Protein AF-A0A0G1G4R8-F1 (afdb_monomer_lite)

Secondary structure (DSSP, 8-state):
-----TTGGGHHHHHHHHHHHHH--HHHHHHHHHHHHHHHHTTT-HHHHHHHHHHHHHHHHH-HHHHHHHHHHHHHHHHHHHHHHTTHHHHHHHHHTTT--SHHHHHHHHHHHHHHTTT-HHHHHHHHHHHHHHHHHHTT--HHHHHHHHHHHHHHHHHH-SSSHHHHHHHHHHHHTTEESS--TT--EES-HHHHHHHHGGG-HHHHHHHHHHHHHHHHT---THHHHHHHHHHTSPPPPTHHHHTT-SS--THHHHHHHHHHHHHHHHHHHHHTTBGGGT-SB-HHHHHHHS-HHHHHHHHHHHHHHHHHHHHHHTTSS-HHHHHHHHHHHHHT---

Sequence (339 aa):
MEVMPSWITLLPPVITLIIAGLSKNVSLSLLVGIFTGGFIATNFEISSGIVFGIKKIGATFIEPTTLTLFAFLALLSLVIELMGKSGGVAAYVSLLQKKIKNARNAEIAVILFSFLFCIDDYINNMLTGAIIRPFSERFLIAREKIAFLLNSLSSPLVAIIPASTWAAMIITRIEDAGVSDIPSNNQIIDADPFFTYVKSIPFSFYSICIIASVFFIVYRRISYGAMAHLEEQAKRQTPPIEETITRKTSEESIASFLIPLTCFLLFLPIFLLYLGNSQLFGGQNGLLEALQHTNVMASLCFTSIISSVILGVFLLYKKKTTIKGLFQVSFASIWGMRN

Structure (mmCIF, N/CA/C/O backbone):
data_AF-A0A0G1G4R8-F1
#
_entry.id   AF-A0A0G1G4R8-F1
#
loop_
_atom_site.group_PDB
_atom_site.id
_atom_site.type_symbol
_atom_site.label_atom_id
_atom_site.label_alt_id
_atom_site.label_comp_id
_atom_site.label_asym_id
_atom_site.label_entity_id
_atom_site.label_seq_id
_atom_site.pdbx_PDB_ins_code
_atom_site.Cartn_x
_atom_site.Cartn_y
_atom_site.Cartn_z
_atom_site.occupancy
_atom_site.B_iso_or_equiv
_atom_site.auth_seq_id
_atom_site.auth_comp_id
_atom_site.auth_asym_id
_atom_site.auth_atom_id
_atom_site.pdbx_PDB_model_num
ATOM 1 N N . MET A 1 1 ? 20.821 -5.841 -33.044 1.00 39.56 1 MET A N 1
ATOM 2 C CA . MET A 1 1 ? 20.253 -6.689 -31.978 1.00 39.56 1 MET A CA 1
ATOM 3 C C . MET A 1 1 ? 19.098 -7.434 -32.606 1.00 39.56 1 MET A C 1
ATOM 5 O O . MET A 1 1 ? 18.160 -6.776 -33.037 1.00 39.56 1 MET A O 1
ATOM 9 N N . GLU A 1 2 ? 19.211 -8.749 -32.781 1.00 38.84 2 GLU A N 1
ATOM 10 C CA . GLU A 1 2 ? 18.073 -9.550 -33.237 1.00 38.84 2 GLU A CA 1
ATOM 11 C C . GLU A 1 2 ? 16.943 -9.383 -32.222 1.00 38.84 2 GLU A C 1
ATOM 13 O O . GLU A 1 2 ? 17.132 -9.588 -31.022 1.00 38.84 2 GLU A O 1
ATOM 18 N N . VAL A 1 3 ? 15.794 -8.911 -32.697 1.00 49.31 3 VAL A N 1
ATOM 19 C CA . VAL A 1 3 ? 14.603 -8.741 -31.872 1.00 49.31 3 VAL A CA 1
ATOM 20 C C . VAL A 1 3 ? 14.146 -10.145 -31.499 1.00 49.31 3 VAL A C 1
ATOM 22 O O . VAL A 1 3 ? 13.601 -10.865 -32.335 1.00 49.31 3 VAL A O 1
ATOM 25 N N . MET A 1 4 ? 14.427 -10.570 -30.265 1.00 53.19 4 MET A N 1
ATOM 26 C CA . MET A 1 4 ? 13.906 -11.837 -29.764 1.00 53.19 4 MET A CA 1
ATOM 27 C C . MET A 1 4 ? 12.379 -11.863 -29.918 1.00 53.19 4 MET A C 1
ATOM 29 O O . MET A 1 4 ? 11.736 -10.823 -29.746 1.00 53.19 4 MET A O 1
ATOM 33 N N . PRO A 1 5 ? 11.777 -13.030 -30.213 1.00 58.97 5 PRO A N 1
ATOM 34 C CA . PRO A 1 5 ? 10.334 -13.159 -30.335 1.00 58.97 5 PRO A CA 1
ATOM 35 C C . PRO A 1 5 ? 9.608 -12.514 -29.150 1.00 58.97 5 PRO A C 1
ATOM 37 O O . PRO A 1 5 ? 9.855 -12.864 -27.995 1.00 58.97 5 PRO A O 1
ATOM 40 N N . SER A 1 6 ? 8.681 -11.597 -29.444 1.00 71.06 6 SER A N 1
ATOM 41 C CA . SER A 1 6 ? 7.964 -10.775 -28.456 1.00 71.06 6 SER A CA 1
ATOM 42 C C . SER A 1 6 ? 7.253 -11.577 -27.356 1.00 71.06 6 SER A C 1
ATOM 44 O O . SER A 1 6 ? 6.965 -11.018 -26.305 1.00 71.06 6 SER A O 1
ATOM 46 N N . TRP A 1 7 ? 6.978 -12.868 -27.559 1.00 85.50 7 TRP A N 1
ATOM 47 C CA . TRP A 1 7 ? 6.335 -13.724 -26.560 1.00 85.50 7 TRP A CA 1
ATOM 48 C C . TRP A 1 7 ? 7.300 -14.250 -25.485 1.00 85.50 7 TRP A C 1
ATOM 50 O O . TRP A 1 7 ? 6.862 -14.559 -24.379 1.00 85.50 7 TRP A O 1
ATOM 60 N N . ILE A 1 8 ? 8.608 -14.325 -25.765 1.00 85.94 8 ILE A N 1
ATOM 61 C CA . ILE A 1 8 ? 9.615 -14.823 -24.809 1.00 85.94 8 ILE A CA 1
ATOM 62 C C . ILE A 1 8 ? 9.713 -13.891 -23.594 1.00 85.94 8 ILE A C 1
ATOM 64 O O . ILE A 1 8 ? 9.939 -14.353 -22.479 1.00 85.94 8 ILE A O 1
ATOM 68 N N . THR A 1 9 ? 9.457 -12.592 -23.765 1.00 85.06 9 THR A N 1
ATOM 69 C CA . THR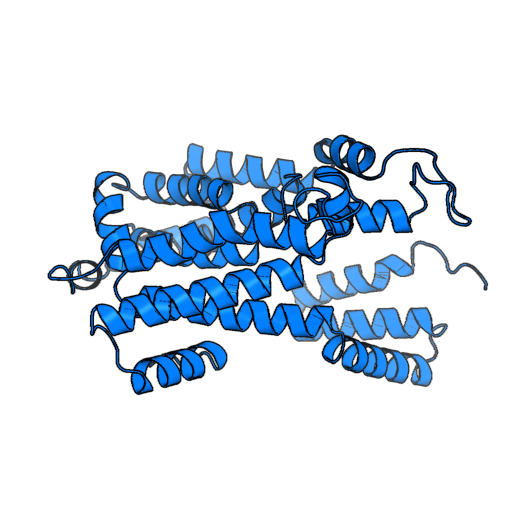 A 1 9 ? 9.464 -11.607 -22.668 1.00 85.06 9 THR A CA 1
ATOM 70 C C . THR A 1 9 ? 8.327 -11.813 -21.660 1.00 85.06 9 THR A C 1
ATOM 72 O O . THR A 1 9 ? 8.411 -11.308 -20.542 1.00 85.06 9 THR A O 1
ATOM 75 N N . LEU A 1 10 ? 7.299 -12.600 -22.005 1.00 88.81 10 LEU A N 1
ATOM 76 C CA . LEU A 1 10 ? 6.221 -12.995 -21.092 1.00 88.81 10 LEU A CA 1
ATOM 77 C C . LEU A 1 10 ? 6.592 -14.200 -20.216 1.00 88.81 10 LEU A C 1
ATOM 79 O O . LEU A 1 10 ? 5.903 -14.471 -19.233 1.00 88.81 10 LEU A O 1
ATOM 83 N N . LEU A 1 11 ? 7.674 -14.925 -20.524 1.00 91.94 11 LEU A N 1
ATOM 84 C CA . LEU A 1 11 ? 8.074 -16.096 -19.739 1.00 91.94 11 LEU A CA 1
ATOM 85 C C . LEU A 1 11 ? 8.400 -15.761 -18.276 1.00 91.94 11 LEU A C 1
ATOM 87 O O . LEU A 1 11 ? 7.871 -16.462 -17.412 1.00 91.94 11 LEU A O 1
ATOM 91 N N . PRO A 1 12 ? 9.191 -14.717 -17.943 1.00 93.00 12 PRO A N 1
ATOM 92 C CA . PRO A 1 12 ? 9.489 -14.388 -16.550 1.00 93.00 12 PRO A CA 1
ATOM 93 C C . PRO A 1 12 ? 8.242 -14.188 -15.672 1.00 93.00 12 PRO A C 1
ATOM 95 O O . PRO A 1 12 ? 8.154 -14.866 -14.643 1.00 93.00 12 PRO A O 1
ATOM 98 N N . PRO A 1 13 ? 7.248 -13.343 -16.033 1.00 93.19 13 PRO A N 1
ATOM 99 C CA . PRO A 1 13 ? 6.051 -13.190 -15.209 1.00 93.19 13 PRO A CA 1
ATOM 100 C C . PRO A 1 13 ? 5.193 -14.462 -15.169 1.00 93.19 13 PRO A C 1
ATOM 102 O O . PRO A 1 13 ? 4.702 -14.814 -14.100 1.00 93.19 13 PRO A O 1
ATOM 105 N N . VAL A 1 14 ? 5.053 -15.202 -16.275 1.00 94.50 14 VAL A N 1
ATOM 106 C CA . VAL A 1 14 ? 4.259 -16.447 -16.300 1.00 94.50 14 VAL A CA 1
ATOM 107 C C . VAL A 1 14 ? 4.872 -17.521 -15.400 1.00 94.50 14 VAL A C 1
ATOM 109 O O . VAL A 1 14 ? 4.171 -18.109 -14.577 1.00 94.50 14 VAL A O 1
ATOM 112 N N . ILE A 1 15 ? 6.183 -17.747 -15.503 1.00 94.69 15 ILE A N 1
ATOM 113 C CA . ILE A 1 15 ? 6.909 -18.701 -14.655 1.00 94.69 15 ILE A CA 1
ATOM 114 C C . ILE A 1 15 ? 6.807 -18.285 -13.188 1.00 94.69 15 ILE A C 1
ATOM 116 O O . ILE A 1 15 ? 6.531 -19.125 -12.332 1.00 94.69 15 ILE A O 1
ATOM 120 N N . THR A 1 16 ? 6.950 -16.989 -12.902 1.00 95.19 16 THR A N 1
ATOM 121 C CA . THR A 1 16 ? 6.776 -16.448 -11.547 1.00 95.19 16 THR A CA 1
ATOM 122 C C . THR A 1 16 ? 5.389 -16.784 -10.999 1.00 95.19 16 THR A C 1
ATOM 124 O O . THR A 1 16 ? 5.286 -17.331 -9.905 1.00 95.19 16 THR A O 1
ATOM 127 N N . LEU A 1 17 ? 4.319 -16.535 -11.759 1.00 94.00 17 LEU A N 1
ATOM 128 C CA . LEU A 1 17 ? 2.946 -16.812 -11.322 1.00 94.00 17 LEU A CA 1
ATOM 129 C C . LEU A 1 17 ? 2.688 -18.308 -11.092 1.00 94.00 17 LEU A C 1
ATOM 131 O O . LEU A 1 17 ? 2.096 -18.680 -10.077 1.00 94.00 17 LEU A O 1
ATOM 135 N N . ILE A 1 18 ? 3.162 -19.172 -11.995 1.00 95.44 18 ILE A N 1
ATOM 136 C CA . ILE A 1 18 ? 3.011 -20.629 -11.866 1.00 95.44 18 ILE A CA 1
ATOM 137 C C . ILE A 1 18 ? 3.741 -21.129 -10.616 1.00 95.44 18 ILE A C 1
ATOM 139 O O . ILE A 1 18 ? 3.164 -21.852 -9.801 1.00 95.44 18 ILE A O 1
ATOM 143 N N . ILE A 1 19 ? 4.996 -20.715 -10.427 1.00 94.44 19 ILE A N 1
ATOM 144 C CA . ILE A 1 19 ? 5.794 -21.128 -9.270 1.00 94.44 19 ILE A CA 1
ATOM 145 C C . ILE A 1 19 ? 5.200 -20.568 -7.983 1.00 94.44 19 ILE A C 1
ATOM 147 O O . ILE A 1 19 ? 5.154 -21.293 -6.992 1.00 94.44 19 ILE A O 1
ATOM 151 N N . ALA A 1 20 ? 4.703 -19.330 -7.972 1.00 94.31 20 ALA A N 1
ATOM 152 C CA . ALA A 1 20 ? 4.035 -18.758 -6.807 1.00 94.31 20 ALA A CA 1
ATOM 153 C C . ALA A 1 20 ? 2.817 -19.599 -6.391 1.00 94.31 20 ALA A C 1
ATOM 155 O O . ALA A 1 20 ? 2.664 -19.913 -5.210 1.00 94.31 20 ALA A O 1
ATOM 156 N N . GLY A 1 21 ? 1.996 -20.029 -7.358 1.00 92.38 21 GLY A N 1
ATOM 157 C CA . GLY A 1 21 ? 0.830 -20.880 -7.110 1.00 92.38 21 GLY A CA 1
ATOM 158 C C . GLY A 1 21 ? 1.186 -22.279 -6.595 1.00 92.38 21 GLY A C 1
ATOM 159 O O . GLY A 1 21 ? 0.556 -22.765 -5.655 1.00 92.38 21 GLY A O 1
ATOM 160 N N . LEU A 1 22 ? 2.214 -22.915 -7.171 1.00 94.94 22 LEU A N 1
ATOM 161 C CA . LEU A 1 22 ? 2.635 -24.273 -6.801 1.00 94.94 22 LEU A CA 1
ATOM 162 C C . LEU A 1 22 ? 3.426 -24.315 -5.488 1.00 94.94 22 LEU A C 1
ATOM 164 O O . LEU A 1 22 ? 3.138 -25.125 -4.611 1.00 94.94 22 LEU A O 1
ATOM 168 N N . SER A 1 23 ? 4.425 -23.442 -5.347 1.00 93.00 23 SER A N 1
ATOM 169 C CA . SER A 1 23 ? 5.319 -23.418 -4.182 1.00 93.00 23 SER A CA 1
ATOM 170 C C . SER A 1 23 ? 4.690 -22.757 -2.960 1.00 93.00 23 SER A C 1
ATOM 172 O O . SER A 1 23 ? 5.178 -22.952 -1.848 1.00 93.00 23 SER A O 1
ATOM 174 N N . LYS A 1 24 ? 3.644 -21.939 -3.160 1.00 90.00 24 LYS A N 1
ATOM 175 C CA . LYS A 1 24 ? 3.084 -21.036 -2.143 1.00 90.00 24 LYS A CA 1
ATOM 176 C C . LYS A 1 24 ? 4.158 -20.150 -1.485 1.00 90.00 24 LYS A C 1
ATOM 178 O O . LYS A 1 24 ? 3.979 -19.696 -0.358 1.00 90.00 24 LYS A O 1
ATOM 183 N N . ASN A 1 25 ? 5.276 -19.909 -2.178 1.00 90.00 25 ASN A N 1
ATOM 184 C CA . ASN A 1 25 ? 6.412 -19.131 -1.699 1.00 90.00 25 ASN A CA 1
ATOM 185 C C . ASN A 1 25 ? 6.747 -18.019 -2.701 1.00 90.00 25 ASN A C 1
ATOM 187 O O . ASN A 1 25 ? 7.382 -18.240 -3.736 1.00 90.00 25 ASN A O 1
ATOM 191 N N . VAL A 1 26 ? 6.323 -16.802 -2.359 1.00 90.38 26 VAL A N 1
ATOM 192 C CA . VAL A 1 26 ? 6.488 -15.619 -3.211 1.00 90.38 26 VAL A CA 1
ATOM 193 C C . VAL A 1 26 ? 7.969 -15.309 -3.444 1.00 90.38 26 VAL A C 1
ATOM 195 O O . VAL A 1 26 ? 8.370 -15.079 -4.583 1.00 90.38 26 VAL A O 1
ATOM 198 N N . SER A 1 27 ? 8.807 -15.387 -2.408 1.00 91.69 27 SER A N 1
ATOM 199 C CA . SER A 1 27 ? 10.237 -15.065 -2.512 1.00 91.69 27 SER A CA 1
ATOM 200 C C . SER A 1 27 ? 10.962 -15.975 -3.503 1.00 91.69 27 SER A C 1
ATOM 202 O O . SER A 1 27 ? 11.731 -15.497 -4.336 1.00 91.69 27 SER A O 1
ATOM 204 N N . LEU A 1 28 ? 10.678 -17.281 -3.460 1.00 92.94 28 LEU A N 1
ATOM 205 C CA . LEU A 1 28 ? 11.261 -18.238 -4.402 1.00 92.94 28 LEU A CA 1
ATOM 206 C C . LEU A 1 28 ? 10.783 -17.952 -5.828 1.00 92.94 28 LEU A C 1
ATOM 208 O O . LEU A 1 28 ? 11.594 -17.914 -6.751 1.00 92.94 28 LEU A O 1
ATOM 212 N N . SER A 1 29 ? 9.485 -17.697 -6.007 1.00 94.88 29 SER A N 1
ATOM 213 C CA . SER A 1 29 ? 8.922 -17.416 -7.330 1.00 94.88 29 SER A CA 1
ATOM 214 C C . SER A 1 29 ? 9.545 -16.186 -7.998 1.00 94.88 29 SER A C 1
ATOM 216 O O . SER A 1 29 ? 9.893 -16.246 -9.176 1.00 94.88 29 SER A O 1
ATOM 218 N N . LEU A 1 30 ? 9.772 -15.111 -7.235 1.00 93.12 30 LEU A N 1
ATOM 219 C CA . LEU A 1 30 ? 10.404 -13.889 -7.728 1.00 93.12 30 LEU A CA 1
ATOM 220 C C . LEU A 1 30 ? 11.865 -14.124 -8.120 1.00 93.12 30 LEU A C 1
ATOM 222 O O . LEU A 1 30 ? 12.291 -13.644 -9.167 1.00 93.12 30 LEU A O 1
ATOM 226 N N . LEU A 1 31 ? 12.622 -14.896 -7.329 1.00 94.19 31 LEU A N 1
ATOM 227 C CA . LEU A 1 31 ? 14.001 -15.256 -7.677 1.00 94.19 31 LEU A CA 1
ATOM 228 C C . LEU A 1 31 ? 14.055 -16.003 -9.009 1.00 94.19 31 LEU A C 1
ATOM 230 O O . LEU A 1 31 ? 14.842 -15.641 -9.883 1.00 94.19 31 LEU A O 1
ATOM 234 N N . VAL A 1 32 ? 13.193 -17.006 -9.196 1.00 94.56 32 VAL A N 1
ATOM 235 C CA . VAL A 1 32 ? 13.144 -17.748 -10.462 1.00 94.56 32 VAL A CA 1
ATOM 236 C C . VAL A 1 32 ? 12.747 -16.831 -11.620 1.00 94.56 32 VAL A C 1
ATOM 238 O O . VAL A 1 32 ? 13.349 -16.920 -12.689 1.00 94.56 32 VAL A O 1
ATOM 241 N N . GLY A 1 33 ? 11.811 -15.903 -11.412 1.00 94.44 33 GLY A N 1
ATOM 242 C CA . GLY A 1 33 ? 11.466 -14.869 -12.389 1.00 94.44 33 GLY A CA 1
ATOM 243 C C . GLY A 1 33 ? 12.659 -14.005 -12.802 1.00 94.44 33 GLY A C 1
ATOM 244 O O . GLY A 1 33 ? 12.914 -13.841 -13.996 1.00 94.44 33 GLY A O 1
ATOM 245 N N . ILE A 1 34 ? 13.436 -13.509 -11.833 1.00 94.12 34 ILE A N 1
ATOM 246 C CA . ILE A 1 34 ? 14.635 -12.691 -12.079 1.00 94.12 34 ILE A CA 1
ATOM 247 C C . ILE A 1 34 ? 15.670 -13.470 -12.893 1.00 94.12 34 ILE A C 1
ATOM 249 O O . ILE A 1 34 ? 16.185 -12.945 -13.880 1.00 94.12 34 ILE A O 1
ATOM 253 N N . PHE A 1 35 ? 15.959 -14.721 -12.525 1.00 94.94 35 PHE A N 1
ATOM 254 C CA . PHE A 1 35 ? 16.916 -15.541 -13.273 1.00 94.94 35 PHE A CA 1
ATOM 255 C C . PHE A 1 35 ? 16.403 -15.902 -14.665 1.00 94.94 35 PHE A C 1
ATOM 257 O O . PHE A 1 35 ? 17.170 -15.846 -15.618 1.00 94.94 35 PHE A O 1
ATOM 264 N N . THR A 1 36 ? 15.106 -16.177 -14.814 1.00 93.56 36 THR A N 1
ATOM 265 C CA . THR A 1 36 ? 14.479 -16.390 -16.128 1.00 93.56 36 THR A CA 1
ATOM 266 C C . THR A 1 36 ? 14.666 -15.163 -17.023 1.00 93.56 36 THR A C 1
ATOM 268 O O . THR A 1 36 ? 15.112 -15.293 -18.161 1.00 93.56 36 THR A O 1
ATOM 271 N N . GLY A 1 37 ? 14.389 -13.962 -16.505 1.00 91.88 37 GLY A N 1
ATOM 272 C CA . GLY A 1 37 ? 14.632 -12.710 -17.225 1.00 91.88 37 GLY A CA 1
ATOM 273 C C . GLY A 1 37 ? 16.114 -12.483 -17.531 1.00 91.88 37 GLY A C 1
ATOM 274 O O . GLY A 1 37 ? 16.452 -12.036 -18.623 1.00 91.88 37 GLY A O 1
ATOM 275 N N . GLY A 1 38 ? 16.998 -12.852 -16.601 1.00 92.06 38 GLY A N 1
ATOM 276 C CA . GLY A 1 38 ? 18.446 -12.803 -16.789 1.00 92.06 38 GLY A CA 1
ATOM 277 C C . GLY A 1 38 ? 18.930 -13.711 -17.915 1.00 92.06 38 GLY A C 1
ATOM 278 O O . GLY A 1 38 ? 19.673 -13.247 -18.771 1.00 92.06 38 GLY A O 1
ATOM 279 N N . PHE A 1 39 ? 18.459 -14.960 -17.973 1.00 93.19 39 PHE A N 1
ATOM 280 C CA . PHE A 1 39 ? 18.788 -15.882 -19.061 1.00 93.19 39 PHE A CA 1
ATOM 281 C C . PHE A 1 39 ? 18.307 -15.354 -20.408 1.00 93.19 39 PHE A C 1
ATOM 283 O O . PHE A 1 39 ? 19.063 -15.390 -21.371 1.00 93.19 39 PHE A O 1
ATOM 290 N N . ILE A 1 40 ? 17.095 -14.802 -20.483 1.00 91.56 40 ILE A N 1
ATOM 291 C CA . ILE A 1 40 ? 16.592 -14.192 -21.722 1.00 91.56 40 ILE A CA 1
ATOM 292 C C . ILE A 1 40 ? 17.480 -13.011 -22.137 1.00 91.56 40 ILE A C 1
ATOM 294 O O . ILE A 1 40 ? 17.886 -12.923 -23.293 1.00 91.56 40 ILE A O 1
ATOM 298 N N . ALA A 1 41 ? 17.846 -12.139 -21.194 1.00 90.12 41 ALA A N 1
ATOM 299 C CA . ALA A 1 41 ? 18.693 -10.977 -21.462 1.00 90.12 41 ALA A CA 1
ATOM 300 C C . ALA A 1 41 ? 20.111 -11.344 -21.939 1.00 90.12 41 ALA A C 1
ATOM 302 O O . ALA A 1 41 ? 20.767 -10.528 -22.586 1.00 90.12 41 ALA A O 1
ATOM 303 N N . THR A 1 42 ? 20.588 -12.556 -21.641 1.00 90.94 42 THR A N 1
ATOM 304 C CA . THR A 1 42 ? 21.923 -13.045 -22.014 1.00 90.94 42 THR A CA 1
ATOM 305 C C . THR A 1 42 ? 21.886 -14.157 -23.063 1.00 90.94 42 THR A C 1
ATOM 307 O O . THR A 1 42 ? 22.774 -15.006 -23.079 1.00 90.94 42 THR A O 1
ATOM 310 N N . ASN A 1 43 ? 20.870 -14.187 -23.937 1.00 89.56 43 ASN A N 1
ATOM 311 C CA . ASN A 1 43 ? 20.735 -15.194 -25.005 1.00 89.56 43 ASN A CA 1
ATOM 312 C C . ASN A 1 43 ? 20.785 -16.651 -24.500 1.00 89.56 43 ASN A C 1
ATOM 314 O O . ASN A 1 43 ? 21.366 -17.523 -25.138 1.00 89.56 43 ASN A O 1
ATOM 318 N N . PHE A 1 44 ? 20.180 -16.910 -23.341 1.00 89.06 44 PHE A N 1
ATOM 319 C CA . PHE A 1 44 ? 20.132 -18.201 -22.645 1.00 89.06 44 PHE A CA 1
ATOM 320 C C . PHE A 1 44 ? 21.495 -18.768 -22.215 1.00 89.06 44 PHE A C 1
ATOM 322 O O . PHE A 1 44 ? 21.595 -19.937 -21.840 1.00 89.06 44 PHE A O 1
ATOM 329 N N . GLU A 1 45 ? 22.543 -17.944 -22.186 1.00 92.62 45 GLU A N 1
ATOM 330 C CA . GLU A 1 45 ? 23.828 -18.339 -21.617 1.00 92.62 45 GLU A CA 1
ATOM 331 C C . GLU A 1 45 ? 23.731 -18.433 -20.081 1.00 92.62 45 GLU A C 1
ATOM 333 O O . GLU A 1 45 ? 23.451 -17.445 -19.397 1.00 92.62 45 GLU A O 1
ATOM 338 N N . ILE A 1 46 ? 23.969 -19.629 -19.530 1.00 90.69 46 ILE A N 1
ATOM 339 C CA . ILE A 1 46 ? 23.739 -19.941 -18.107 1.00 90.69 46 ILE A CA 1
ATOM 340 C C . ILE A 1 46 ? 24.649 -19.112 -17.186 1.00 90.69 46 ILE A C 1
ATOM 342 O O . ILE A 1 46 ? 24.175 -18.504 -16.225 1.00 90.69 46 ILE A O 1
ATOM 346 N N . SER A 1 47 ? 25.951 -19.066 -17.475 1.00 94.00 47 SER A N 1
ATOM 347 C CA . SER A 1 47 ? 26.954 -18.299 -16.717 1.00 94.00 47 SER A CA 1
ATOM 348 C C . SER A 1 47 ? 26.590 -16.817 -16.659 1.00 94.00 47 SER A C 1
ATOM 350 O O . SER A 1 47 ? 26.443 -16.242 -15.577 1.00 94.00 47 SER A O 1
ATOM 352 N N . SER A 1 48 ? 26.400 -16.212 -17.829 1.00 91.81 48 SER A N 1
ATOM 353 C CA . SER A 1 48 ? 26.082 -14.794 -17.969 1.00 91.81 48 SER A CA 1
ATOM 354 C C . SER A 1 48 ? 24.731 -14.450 -17.345 1.00 91.81 48 SER A C 1
ATOM 356 O O . SER A 1 48 ? 24.630 -13.432 -16.662 1.00 91.81 48 SER A O 1
ATOM 358 N N . GLY A 1 49 ? 23.716 -15.304 -17.497 1.00 91.56 49 GLY A N 1
ATOM 359 C CA . GLY A 1 49 ? 22.379 -15.061 -16.955 1.00 91.56 49 GLY A CA 1
ATOM 360 C C . GLY A 1 49 ? 22.326 -15.100 -15.427 1.00 91.56 49 GLY A C 1
ATOM 361 O O . GLY A 1 49 ? 21.682 -14.243 -14.818 1.00 91.56 49 GLY A O 1
ATOM 362 N N . ILE A 1 50 ? 23.067 -16.015 -14.784 1.00 93.88 50 ILE A N 1
ATOM 363 C CA . ILE A 1 50 ? 23.203 -16.037 -13.316 1.00 93.88 50 ILE A CA 1
ATOM 364 C C . ILE A 1 50 ? 23.890 -14.759 -12.831 1.00 93.88 50 ILE A C 1
ATOM 366 O O . ILE A 1 50 ? 23.386 -14.085 -11.928 1.00 93.88 50 ILE A O 1
ATOM 370 N N . VAL A 1 51 ? 25.020 -14.394 -13.446 1.00 94.81 51 VAL A N 1
ATOM 371 C CA . VAL A 1 51 ? 25.760 -13.174 -13.089 1.00 94.81 51 VAL A CA 1
ATOM 372 C C . VAL A 1 51 ? 24.890 -11.934 -13.292 1.00 94.81 51 VAL A C 1
ATOM 374 O O . VAL A 1 51 ? 24.892 -11.038 -12.448 1.00 94.81 51 VAL A O 1
ATOM 377 N N . PHE A 1 52 ? 24.116 -11.882 -14.376 1.00 93.25 52 PHE A N 1
ATOM 378 C CA . PHE A 1 52 ? 23.187 -10.794 -14.655 1.00 93.25 52 PHE A CA 1
ATOM 379 C C . PHE A 1 52 ? 22.087 -10.699 -13.595 1.00 93.25 52 PHE A C 1
ATOM 381 O O . PHE A 1 52 ? 21.860 -9.615 -13.060 1.00 93.25 52 PHE A O 1
ATOM 388 N N . GLY A 1 53 ? 21.453 -11.821 -13.241 1.00 92.62 53 GLY A N 1
ATOM 389 C CA . GLY A 1 53 ? 20.425 -11.875 -12.200 1.00 92.62 53 GLY A CA 1
ATOM 390 C C . GLY A 1 53 ? 20.940 -11.367 -10.851 1.00 92.62 53 GLY A C 1
ATOM 391 O O . GLY A 1 53 ? 20.333 -10.478 -10.256 1.00 92.62 53 GLY A O 1
ATOM 392 N N . ILE A 1 54 ? 22.110 -11.845 -10.411 1.00 94.38 54 ILE A N 1
ATOM 393 C CA . ILE A 1 54 ? 22.744 -11.402 -9.156 1.00 94.38 54 ILE A CA 1
ATOM 394 C C . ILE A 1 54 ? 23.073 -9.905 -9.204 1.00 94.38 54 ILE A C 1
ATOM 396 O O . ILE A 1 54 ? 22.765 -9.174 -8.261 1.00 94.38 54 ILE A O 1
ATOM 400 N N . LYS A 1 55 ? 23.660 -9.424 -10.309 1.00 93.25 55 LYS A N 1
ATOM 401 C CA . LYS A 1 55 ? 23.960 -7.996 -10.490 1.00 93.25 55 LYS A CA 1
ATOM 402 C C . LYS A 1 55 ? 22.698 -7.143 -10.437 1.00 93.25 55 LYS A C 1
ATOM 404 O O . LYS A 1 55 ? 22.729 -6.081 -9.825 1.00 93.25 55 LYS A O 1
ATOM 409 N N . LYS A 1 56 ? 21.598 -7.589 -11.051 1.00 92.38 56 LYS A N 1
ATOM 410 C CA . LYS A 1 56 ? 20.322 -6.864 -11.031 1.00 92.38 56 LYS A CA 1
ATOM 411 C C . LYS A 1 56 ? 19.712 -6.812 -9.639 1.00 92.38 56 LYS A C 1
ATOM 413 O O . LYS A 1 56 ? 19.316 -5.730 -9.230 1.00 92.38 56 LYS A O 1
ATOM 418 N N . ILE A 1 57 ? 19.736 -7.916 -8.888 1.00 92.31 57 ILE A N 1
ATOM 419 C CA . ILE A 1 57 ? 19.320 -7.918 -7.478 1.00 92.31 57 ILE A CA 1
ATOM 420 C C . ILE A 1 57 ? 20.128 -6.873 -6.698 1.00 92.31 57 ILE A C 1
ATOM 422 O O . ILE A 1 57 ? 19.545 -5.985 -6.081 1.00 92.31 57 ILE A O 1
ATOM 426 N N . GLY A 1 58 ? 21.462 -6.930 -6.774 1.00 91.25 58 GLY A N 1
ATOM 427 C CA . GLY A 1 58 ? 22.335 -5.986 -6.071 1.00 91.25 58 GLY A CA 1
ATOM 428 C C . GLY A 1 58 ? 22.103 -4.528 -6.477 1.00 91.25 58 GLY A C 1
ATOM 429 O O . GLY A 1 58 ? 22.026 -3.660 -5.612 1.00 91.25 58 GLY A O 1
ATOM 430 N N . ALA A 1 59 ? 21.933 -4.263 -7.775 1.00 91.75 59 ALA A N 1
ATOM 431 C CA . ALA A 1 59 ? 21.667 -2.926 -8.299 1.00 91.75 59 ALA A CA 1
ATOM 432 C C . ALA A 1 59 ? 20.337 -2.352 -7.789 1.00 91.75 59 ALA A C 1
ATOM 434 O O . ALA A 1 59 ? 20.292 -1.190 -7.399 1.00 91.75 59 ALA A O 1
ATOM 435 N N . THR A 1 60 ? 19.276 -3.163 -7.728 1.00 89.50 60 THR A N 1
ATOM 436 C CA . THR A 1 60 ? 17.971 -2.724 -7.212 1.00 89.50 60 THR A CA 1
ATOM 437 C C . THR A 1 60 ? 18.033 -2.363 -5.726 1.00 89.50 60 THR A C 1
ATOM 439 O O . THR A 1 60 ? 17.383 -1.408 -5.313 1.00 89.50 60 THR A O 1
ATOM 442 N N . PHE A 1 61 ? 18.841 -3.062 -4.919 1.00 87.38 61 PHE A N 1
ATOM 443 C CA . PHE A 1 61 ? 18.993 -2.755 -3.488 1.00 87.38 61 PHE A CA 1
ATOM 444 C C . PHE A 1 61 ? 19.654 -1.400 -3.208 1.00 87.38 61 PHE A C 1
ATOM 446 O O . PHE A 1 61 ? 19.371 -0.796 -2.176 1.00 87.38 61 PHE A O 1
ATOM 453 N N . ILE A 1 62 ? 20.528 -0.931 -4.100 1.00 91.25 62 ILE A N 1
ATOM 454 C CA . ILE A 1 62 ? 21.228 0.356 -3.957 1.00 91.25 62 ILE A CA 1
ATOM 455 C C . ILE A 1 62 ? 20.561 1.486 -4.747 1.00 91.25 62 ILE A C 1
ATOM 457 O O . ILE A 1 62 ? 21.029 2.623 -4.713 1.00 91.25 62 ILE A O 1
ATOM 461 N N . GLU A 1 63 ? 19.484 1.187 -5.472 1.00 91.25 63 GLU A N 1
ATOM 462 C CA . GLU A 1 63 ? 18.764 2.170 -6.265 1.00 91.25 63 GLU A CA 1
ATOM 463 C C . GLU A 1 63 ? 18.106 3.215 -5.344 1.00 91.25 63 GLU A C 1
ATOM 465 O O . GLU A 1 63 ? 17.371 2.841 -4.421 1.00 91.25 63 GLU A O 1
ATOM 470 N N . PRO A 1 64 ? 18.318 4.527 -5.577 1.00 89.75 64 PRO A N 1
ATOM 471 C CA . PRO A 1 64 ? 17.791 5.581 -4.710 1.00 89.75 64 PRO A CA 1
ATOM 472 C C . PRO A 1 64 ? 16.276 5.502 -4.491 1.00 89.75 64 PRO A C 1
ATOM 474 O O . PRO A 1 64 ? 15.803 5.721 -3.375 1.00 89.75 64 PRO A O 1
ATOM 477 N N . THR A 1 65 ? 15.512 5.142 -5.525 1.00 86.19 65 THR A N 1
ATOM 478 C CA . THR A 1 65 ? 14.053 4.975 -5.447 1.00 86.19 65 THR A CA 1
ATOM 479 C C . THR A 1 65 ? 13.672 3.836 -4.504 1.00 86.19 65 THR A C 1
ATOM 481 O O . THR A 1 65 ? 12.817 4.019 -3.639 1.00 86.19 65 THR A O 1
ATOM 484 N N . THR A 1 66 ? 14.349 2.689 -4.605 1.00 89.25 66 THR A N 1
ATOM 485 C CA . THR A 1 66 ? 14.134 1.526 -3.731 1.00 89.25 66 THR A CA 1
ATOM 486 C C . THR A 1 66 ? 14.510 1.835 -2.283 1.00 89.25 66 THR A C 1
ATOM 488 O O . THR A 1 66 ? 13.762 1.511 -1.362 1.00 89.25 66 THR A O 1
ATOM 491 N N . LEU A 1 67 ? 15.636 2.519 -2.061 1.00 91.56 67 LEU A N 1
ATOM 492 C CA . LEU A 1 67 ? 16.045 2.961 -0.725 1.00 91.56 67 LEU A CA 1
ATOM 493 C C . LEU A 1 67 ? 15.036 3.943 -0.119 1.00 91.56 67 LEU A C 1
ATOM 495 O O . LEU A 1 67 ? 14.695 3.837 1.060 1.00 91.56 67 LEU A O 1
ATOM 499 N N . THR A 1 68 ? 14.516 4.864 -0.932 1.00 91.12 68 THR A N 1
ATOM 500 C CA . THR A 1 68 ? 13.483 5.819 -0.510 1.00 91.12 68 THR A CA 1
ATOM 501 C C . THR A 1 68 ? 12.175 5.109 -0.173 1.00 91.12 68 THR A C 1
ATOM 503 O O . THR A 1 68 ? 11.551 5.442 0.832 1.00 91.12 68 THR A O 1
ATOM 506 N N . LEU A 1 69 ? 11.792 4.088 -0.947 1.00 89.50 69 LEU A N 1
ATOM 507 C CA . LEU A 1 69 ? 10.640 3.236 -0.658 1.00 89.50 69 LEU A CA 1
ATOM 508 C C . LEU A 1 69 ? 10.809 2.501 0.681 1.00 89.50 69 LEU A C 1
ATOM 510 O O . LEU A 1 69 ? 9.908 2.548 1.515 1.00 89.50 69 LEU A O 1
ATOM 514 N N . PHE A 1 70 ? 11.963 1.875 0.939 1.00 90.12 70 PHE A N 1
ATOM 515 C CA . PHE A 1 70 ? 12.216 1.226 2.232 1.00 90.12 70 PHE A CA 1
ATOM 516 C C . PHE A 1 70 ? 12.168 2.216 3.399 1.00 90.12 70 PHE A C 1
ATOM 518 O O . PHE A 1 70 ? 11.562 1.916 4.430 1.00 90.12 70 PHE A O 1
ATOM 525 N N . ALA A 1 71 ? 12.753 3.405 3.235 1.00 91.62 71 ALA A N 1
ATOM 526 C CA . ALA A 1 71 ? 12.682 4.465 4.235 1.00 91.62 71 ALA A CA 1
ATOM 527 C C . ALA A 1 71 ? 11.231 4.906 4.490 1.00 91.62 71 ALA A C 1
ATOM 529 O O . ALA A 1 71 ? 10.812 5.007 5.643 1.00 91.62 71 ALA A O 1
ATOM 530 N N . PHE A 1 72 ? 10.441 5.098 3.431 1.00 90.25 72 PHE A N 1
ATOM 531 C CA . PHE A 1 72 ? 9.019 5.417 3.523 1.00 90.25 72 PHE A CA 1
ATOM 532 C C . PHE A 1 72 ? 8.235 4.336 4.282 1.00 90.25 72 PHE A C 1
ATOM 534 O O . PHE A 1 72 ? 7.533 4.664 5.235 1.00 90.25 72 PHE A O 1
ATOM 541 N N . LEU A 1 73 ? 8.395 3.055 3.936 1.00 89.50 73 LEU A N 1
ATOM 542 C CA . LEU A 1 73 ? 7.691 1.950 4.601 1.00 89.50 73 LEU A CA 1
ATOM 543 C C . LEU A 1 73 ? 8.066 1.824 6.085 1.00 89.50 73 LEU A C 1
ATOM 545 O O . LEU A 1 73 ? 7.199 1.583 6.933 1.00 89.50 73 LEU A O 1
ATOM 549 N N . ALA A 1 74 ? 9.343 2.029 6.417 1.00 89.44 74 ALA A N 1
ATOM 550 C CA . ALA A 1 74 ? 9.819 2.049 7.797 1.00 89.44 74 ALA A CA 1
ATOM 551 C C . ALA A 1 74 ? 9.194 3.206 8.599 1.00 89.44 74 ALA A C 1
ATOM 553 O O . ALA A 1 74 ? 8.713 3.003 9.716 1.00 89.44 74 ALA A O 1
ATOM 554 N N . LEU A 1 75 ? 9.147 4.410 8.021 1.00 90.88 75 LEU A N 1
ATOM 555 C CA . LEU A 1 75 ? 8.540 5.586 8.648 1.00 90.88 75 LEU A CA 1
ATOM 556 C C . LEU A 1 75 ? 7.020 5.461 8.780 1.00 90.88 75 LEU A C 1
ATOM 558 O O . LEU A 1 75 ? 6.462 5.834 9.811 1.00 90.88 75 LEU A O 1
ATOM 562 N N . LEU A 1 76 ? 6.345 4.911 7.772 1.00 88.62 76 LEU A N 1
ATOM 563 C CA . LEU A 1 76 ? 4.907 4.662 7.816 1.00 88.62 76 LEU A CA 1
ATOM 564 C C . LEU A 1 76 ? 4.565 3.669 8.935 1.00 88.62 76 LEU A C 1
ATOM 566 O O . LEU A 1 76 ? 3.647 3.911 9.721 1.00 88.62 76 LEU A O 1
ATOM 570 N N . SER A 1 77 ? 5.360 2.603 9.070 1.00 85.81 77 SER A N 1
ATOM 571 C CA . SER A 1 77 ? 5.239 1.643 10.172 1.00 85.81 77 SER A CA 1
ATOM 572 C C . SER A 1 77 ? 5.412 2.323 11.534 1.00 85.81 77 SER A C 1
ATOM 574 O O . SER A 1 77 ? 4.593 2.113 12.430 1.00 85.81 77 SER A O 1
ATOM 576 N N . LEU A 1 78 ? 6.407 3.212 11.665 1.00 88.69 78 LEU A N 1
ATOM 577 C CA . LEU A 1 78 ? 6.625 4.002 12.878 1.00 88.69 78 LEU A CA 1
ATOM 578 C C . LEU A 1 78 ? 5.402 4.865 13.218 1.00 88.69 78 LEU A C 1
ATOM 580 O O . LEU A 1 78 ? 4.955 4.875 14.364 1.00 88.69 78 LEU A O 1
ATOM 584 N N . VAL A 1 79 ? 4.844 5.579 12.239 1.00 88.19 79 VAL A N 1
ATOM 585 C CA . VAL A 1 79 ? 3.650 6.413 12.436 1.00 88.19 79 VAL A CA 1
ATOM 586 C C . VAL A 1 79 ? 2.489 5.574 12.972 1.00 88.19 79 VAL A C 1
ATOM 588 O O . VAL A 1 79 ? 1.860 5.957 13.959 1.00 88.19 79 VAL A O 1
ATOM 591 N N . ILE A 1 80 ? 2.237 4.405 12.384 1.00 84.25 80 ILE A N 1
ATOM 592 C CA . ILE A 1 80 ? 1.140 3.517 12.795 1.00 84.25 80 ILE A CA 1
ATOM 593 C C . ILE A 1 80 ? 1.367 2.958 14.200 1.00 84.25 80 ILE A C 1
ATOM 595 O O . ILE A 1 80 ? 0.442 2.929 15.015 1.00 84.25 80 ILE A O 1
ATOM 599 N N . GLU A 1 81 ? 2.594 2.560 14.520 1.00 83.50 81 GLU A N 1
ATOM 600 C CA . GLU A 1 81 ? 2.945 2.066 15.849 1.00 83.50 81 GLU A CA 1
ATOM 601 C C . GLU A 1 81 ? 2.794 3.173 16.916 1.00 83.50 81 GLU A C 1
ATOM 603 O O . GLU A 1 81 ? 2.257 2.931 18.002 1.00 83.50 81 GLU A O 1
ATOM 608 N N . LEU A 1 82 ? 3.179 4.418 16.607 1.00 85.06 82 LEU A N 1
ATOM 609 C CA . LEU A 1 82 ? 2.943 5.577 17.478 1.00 85.06 82 LEU A CA 1
ATOM 610 C C . LEU A 1 82 ? 1.444 5.857 17.664 1.00 85.06 82 LEU A C 1
ATOM 612 O O . LEU A 1 82 ? 1.001 6.157 18.779 1.00 85.06 82 LEU A O 1
ATOM 616 N N . MET A 1 83 ? 0.640 5.725 16.607 1.00 82.88 83 MET A N 1
ATOM 617 C CA . MET A 1 83 ? -0.822 5.842 16.686 1.00 82.88 83 MET A CA 1
ATOM 618 C C . MET A 1 83 ? -1.430 4.751 17.577 1.00 82.88 83 MET A C 1
ATOM 620 O O . MET A 1 83 ? -2.331 5.041 18.368 1.00 82.88 83 MET A O 1
ATOM 624 N N . GLY A 1 84 ? -0.921 3.520 17.489 1.00 78.19 84 GLY A N 1
ATOM 625 C CA . GLY A 1 84 ? -1.333 2.400 18.335 1.00 78.19 84 GLY A CA 1
ATOM 626 C C . GLY A 1 84 ? -0.989 2.626 19.809 1.00 78.19 84 GLY A C 1
ATOM 627 O O . GLY A 1 84 ? -1.868 2.580 20.670 1.00 78.19 84 GLY A O 1
ATOM 628 N N . LYS A 1 85 ? 0.275 2.947 20.116 1.00 78.00 85 LYS A N 1
ATOM 629 C CA . LYS A 1 85 ? 0.749 3.148 21.500 1.00 78.00 85 LYS A CA 1
ATOM 630 C C . LYS A 1 85 ? 0.142 4.362 22.192 1.00 78.00 85 LYS A C 1
ATOM 632 O O . LYS A 1 85 ? -0.122 4.314 23.392 1.00 78.00 85 LYS A O 1
ATOM 637 N N . SER A 1 86 ? -0.106 5.437 21.448 1.00 79.25 86 SER A N 1
ATOM 638 C CA . SER A 1 86 ? -0.706 6.665 21.983 1.00 79.25 86 SER A CA 1
ATOM 639 C C . SER A 1 86 ? -2.193 6.553 22.336 1.00 79.25 86 SER A C 1
ATOM 641 O O . SER A 1 86 ? -2.752 7.505 22.903 1.00 79.25 86 SER A O 1
ATOM 643 N N . GLY A 1 87 ? -2.828 5.433 21.974 1.00 76.50 87 GLY A N 1
ATOM 644 C CA . GLY A 1 87 ? -4.268 5.248 22.106 1.00 76.50 87 GLY A CA 1
ATOM 645 C C . GLY A 1 87 ? -5.083 5.958 21.025 1.00 76.50 87 GLY A C 1
ATOM 646 O O . GLY A 1 87 ? -6.303 6.008 21.104 1.00 76.50 87 GLY A O 1
ATOM 647 N N . GLY A 1 88 ? -4.439 6.537 20.003 1.00 80.00 88 GLY A N 1
ATOM 648 C CA . GLY A 1 88 ? -5.143 7.270 18.948 1.00 80.00 88 GLY A CA 1
ATOM 649 C C . GLY A 1 88 ? -6.145 6.388 18.203 1.00 80.00 88 GLY A C 1
ATOM 650 O O . GLY A 1 88 ? -7.286 6.795 17.984 1.00 80.00 88 GLY A O 1
ATOM 651 N N . VAL A 1 89 ? -5.736 5.161 17.861 1.00 77.12 89 VAL A N 1
ATOM 652 C CA . VAL A 1 89 ? -6.602 4.189 17.173 1.00 77.12 89 VAL A CA 1
ATOM 653 C C . VAL A 1 89 ? -7.814 3.831 18.037 1.00 77.12 89 VAL A C 1
ATOM 655 O O . VAL A 1 89 ? -8.938 3.868 17.545 1.00 77.12 89 VAL A O 1
ATOM 658 N N . ALA A 1 90 ? -7.618 3.555 19.329 1.00 77.12 90 ALA A N 1
ATOM 659 C CA . ALA A 1 90 ? -8.701 3.213 20.251 1.00 77.12 90 ALA A CA 1
ATOM 660 C C . ALA A 1 90 ? -9.668 4.394 20.484 1.00 77.12 90 ALA A C 1
ATOM 662 O O . ALA A 1 90 ? -10.888 4.223 20.383 1.00 77.12 90 ALA A O 1
ATOM 663 N N . ALA A 1 91 ? -9.151 5.615 20.648 1.00 80.75 91 ALA A N 1
ATOM 664 C CA . ALA A 1 91 ? -9.969 6.826 20.714 1.00 80.75 91 ALA A CA 1
ATOM 665 C C . ALA A 1 91 ? -10.816 7.032 19.448 1.00 80.75 91 ALA A C 1
ATOM 667 O O . ALA A 1 91 ? -12.011 7.321 19.538 1.00 80.75 91 ALA A O 1
ATOM 668 N N . TYR A 1 92 ? -10.234 6.849 18.261 1.00 81.69 92 TYR A N 1
ATOM 669 C CA . TYR A 1 92 ? -10.964 6.989 17.000 1.00 81.69 92 TYR A CA 1
ATOM 670 C C . TYR A 1 92 ? -12.017 5.885 16.809 1.00 81.69 92 TYR A C 1
ATOM 672 O O . TYR A 1 92 ? -13.149 6.159 16.401 1.00 81.69 92 TYR A O 1
ATOM 680 N N . VAL A 1 93 ? -11.692 4.649 17.195 1.00 77.94 93 VAL A N 1
ATOM 681 C CA . VAL A 1 93 ? -12.631 3.519 17.220 1.00 77.94 93 VAL A CA 1
ATOM 682 C C . VAL A 1 93 ? -13.840 3.834 18.101 1.00 77.94 93 VAL A C 1
ATOM 684 O O . VAL A 1 93 ? -14.966 3.591 17.671 1.00 77.94 93 VAL A O 1
ATOM 687 N N . SER A 1 94 ? -13.656 4.446 19.276 1.00 80.88 94 SER A N 1
ATOM 688 C CA . SER A 1 94 ? -14.772 4.813 20.167 1.00 80.88 94 SER A CA 1
ATOM 689 C C . SER A 1 94 ? -15.782 5.779 19.518 1.00 80.88 94 SER A C 1
ATOM 691 O O . SER A 1 94 ? -16.993 5.644 19.710 1.00 80.88 94 SER A O 1
ATOM 693 N N . LEU A 1 95 ? -15.321 6.707 18.668 1.00 83.56 95 LEU A N 1
ATOM 694 C CA . LEU A 1 95 ? -16.205 7.585 17.892 1.00 83.56 95 LEU A CA 1
ATOM 695 C C . LEU A 1 95 ? -16.964 6.808 16.817 1.00 83.56 95 LEU A C 1
ATOM 697 O O . LEU A 1 95 ? -18.169 6.997 16.621 1.00 83.56 95 LEU A O 1
ATOM 701 N N . LEU A 1 96 ? -16.250 5.928 16.118 1.00 85.81 96 LEU A N 1
ATOM 702 C CA . LEU A 1 96 ? -16.803 5.125 15.039 1.00 85.81 96 LEU A CA 1
ATOM 703 C C . LEU A 1 96 ? -17.760 4.042 15.536 1.00 85.81 96 LEU A C 1
ATOM 705 O O . LEU A 1 96 ? -18.666 3.691 14.787 1.00 85.81 96 LEU A O 1
ATOM 709 N N . GLN A 1 97 ? -17.661 3.576 16.784 1.00 83.06 97 GLN A N 1
ATOM 710 C CA . GLN A 1 97 ? -18.618 2.628 17.376 1.00 83.06 97 GLN A CA 1
ATOM 711 C C . GLN A 1 97 ? -20.072 3.112 17.278 1.00 83.06 97 GLN A C 1
ATOM 713 O O . GLN A 1 97 ? -20.982 2.302 17.110 1.00 83.06 97 GLN A O 1
ATOM 718 N N . LYS A 1 98 ? -20.312 4.432 17.310 1.00 83.81 98 LYS A N 1
ATOM 719 C CA . LYS A 1 98 ? -21.660 5.000 17.133 1.00 83.81 98 LYS A CA 1
ATOM 720 C C . LYS A 1 98 ? -22.209 4.793 15.714 1.00 83.81 98 LYS A C 1
ATOM 722 O O . LYS A 1 98 ? -23.425 4.710 15.538 1.00 83.81 98 LYS A O 1
ATOM 727 N N . LYS A 1 99 ? -21.331 4.704 14.707 1.00 88.44 99 LYS A N 1
ATOM 728 C CA . LYS A 1 99 ? -21.674 4.529 13.283 1.00 88.44 99 LYS A CA 1
ATOM 729 C C . LYS A 1 99 ? -21.571 3.067 12.827 1.00 88.44 99 LYS A C 1
ATOM 731 O O . LYS A 1 99 ? -22.427 2.582 12.084 1.00 88.44 99 LYS A O 1
ATOM 736 N N . ILE A 1 100 ? -20.555 2.341 13.285 1.00 91.12 100 ILE A N 1
ATOM 737 C CA . ILE A 1 100 ? -20.273 0.953 12.919 1.00 91.12 100 ILE A CA 1
ATOM 738 C C . ILE A 1 100 ? -20.917 0.024 13.950 1.00 91.12 100 ILE A C 1
ATOM 740 O O . ILE A 1 100 ? -20.318 -0.327 14.963 1.00 91.12 100 ILE A O 1
ATOM 744 N N . LYS A 1 101 ? -22.169 -0.360 13.682 1.00 89.06 101 LYS A N 1
ATOM 745 C CA . LYS A 1 101 ? -23.007 -1.132 14.616 1.00 89.06 101 LYS A CA 1
ATOM 746 C C . LYS A 1 101 ? -23.076 -2.630 14.313 1.00 89.06 101 LYS A C 1
ATOM 748 O O . LYS A 1 101 ? -23.600 -3.385 15.120 1.00 89.06 101 LYS A O 1
ATOM 753 N N . ASN A 1 102 ? -22.627 -3.057 13.137 1.00 91.00 102 ASN A N 1
ATOM 754 C CA . ASN A 1 102 ? -22.709 -4.445 12.690 1.00 91.00 102 ASN A CA 1
ATOM 755 C C . ASN A 1 102 ? -21.621 -4.750 11.648 1.00 91.00 102 ASN A C 1
ATOM 757 O O . ASN A 1 102 ? -20.987 -3.828 11.126 1.00 91.00 102 ASN A O 1
ATOM 761 N N . ALA A 1 103 ? -21.468 -6.032 11.301 1.00 90.62 103 ALA A N 1
ATOM 762 C CA . ALA A 1 103 ? -20.469 -6.506 10.343 1.00 90.62 103 ALA A CA 1
ATOM 763 C C . ALA A 1 103 ? -20.525 -5.790 8.980 1.00 90.62 103 ALA A C 1
ATOM 765 O O . ALA A 1 103 ? -19.496 -5.398 8.443 1.00 90.62 103 ALA A O 1
ATOM 766 N N . ARG A 1 104 ? -21.724 -5.514 8.450 1.00 92.38 104 ARG A N 1
ATOM 767 C CA . ARG A 1 104 ? -21.873 -4.797 7.170 1.00 92.38 104 ARG A CA 1
ATOM 768 C C . ARG A 1 104 ? -21.393 -3.367 7.259 1.00 92.38 104 ARG A C 1
ATOM 770 O O . ARG A 1 104 ? -20.780 -2.890 6.319 1.00 92.38 104 ARG A O 1
ATOM 777 N N . ASN A 1 105 ? -21.665 -2.673 8.360 1.00 93.25 105 ASN A N 1
ATOM 778 C CA . ASN A 1 105 ? -21.157 -1.316 8.523 1.00 93.25 105 ASN A CA 1
ATOM 779 C C . ASN A 1 105 ? -19.622 -1.318 8.578 1.00 93.25 105 ASN A C 1
ATOM 781 O O . ASN A 1 105 ? -19.019 -0.355 8.120 1.00 93.25 105 ASN A O 1
ATOM 785 N N . ALA A 1 106 ? -18.998 -2.377 9.109 1.00 92.88 106 ALA A N 1
ATOM 786 C CA . ALA A 1 106 ? -17.542 -2.514 9.117 1.00 92.88 106 ALA A CA 1
ATOM 787 C C . ALA A 1 106 ? -16.997 -2.771 7.702 1.00 92.88 106 ALA A C 1
ATOM 789 O O . ALA A 1 106 ? -16.056 -2.105 7.288 1.00 92.88 106 ALA A O 1
ATOM 790 N N . GLU A 1 107 ? -17.632 -3.649 6.924 1.00 94.75 107 GLU A N 1
ATOM 791 C CA . GLU A 1 107 ? -17.273 -3.880 5.516 1.00 94.75 107 GLU A CA 1
ATOM 792 C C . GLU A 1 107 ? -17.504 -2.638 4.633 1.00 94.75 107 GLU A C 1
ATOM 794 O O . GLU A 1 107 ? -16.666 -2.298 3.805 1.00 94.75 107 GLU A O 1
ATOM 799 N N . ILE A 1 108 ? -18.601 -1.900 4.837 1.00 95.38 108 ILE A N 1
ATOM 800 C CA . ILE A 1 108 ? -18.842 -0.614 4.160 1.00 95.38 108 ILE A CA 1
ATOM 801 C C . ILE A 1 108 ? -17.780 0.411 4.570 1.00 95.38 108 ILE A C 1
ATOM 803 O O . ILE A 1 108 ? -17.329 1.193 3.738 1.00 95.38 108 ILE A O 1
ATOM 807 N N . ALA A 1 109 ? -17.361 0.412 5.838 1.00 93.62 109 ALA A N 1
ATOM 808 C CA . ALA A 1 109 ? -16.298 1.293 6.293 1.00 93.62 109 ALA A CA 1
ATOM 809 C C . ALA A 1 109 ? -14.966 0.983 5.593 1.00 93.62 109 ALA A C 1
ATOM 811 O O . ALA A 1 109 ? -14.279 1.933 5.237 1.00 93.62 109 ALA A O 1
ATOM 812 N N . VAL A 1 110 ? -14.639 -0.292 5.316 1.00 94.94 110 VAL A N 1
ATOM 813 C CA . VAL A 1 110 ? -13.475 -0.655 4.477 1.00 94.94 110 VAL A CA 1
ATOM 814 C C . VAL A 1 110 ? -13.550 0.071 3.138 1.00 94.94 110 VAL A C 1
ATOM 816 O O . VAL A 1 110 ? -12.610 0.771 2.785 1.00 94.94 110 VAL A O 1
ATOM 819 N N . ILE A 1 111 ? -14.691 -0.015 2.444 1.00 95.81 111 ILE A N 1
ATOM 820 C CA . ILE A 1 111 ? -14.889 0.674 1.163 1.00 95.81 111 ILE A CA 1
ATOM 821 C C . ILE A 1 111 ? -14.641 2.178 1.320 1.00 95.81 111 ILE A C 1
ATOM 823 O O . ILE A 1 111 ? -13.800 2.744 0.629 1.00 95.81 111 ILE A O 1
ATOM 827 N N . LEU A 1 112 ? -15.334 2.829 2.255 1.00 93.94 112 LEU A N 1
ATOM 828 C CA . LEU A 1 112 ? -15.247 4.280 2.441 1.00 93.94 112 LEU A CA 1
ATOM 829 C C . LEU A 1 112 ? -13.824 4.756 2.756 1.00 93.94 112 LEU A C 1
ATOM 831 O O . LEU A 1 112 ? -13.369 5.742 2.179 1.00 93.94 112 LEU A O 1
ATOM 835 N N . PHE A 1 113 ? -13.117 4.061 3.646 1.00 91.75 113 PHE A N 1
ATOM 836 C CA . PHE A 1 113 ? -11.740 4.404 3.993 1.00 91.75 113 PHE A CA 1
ATOM 837 C C . PHE A 1 113 ? -10.772 4.129 2.845 1.00 91.75 113 PHE A C 1
ATOM 839 O O . PHE A 1 113 ? -9.875 4.936 2.616 1.00 91.75 113 PHE A O 1
ATOM 846 N N . SER A 1 114 ? -10.983 3.067 2.067 1.00 93.25 114 SER A N 1
ATOM 847 C CA . SER A 1 114 ? -10.155 2.806 0.894 1.00 93.25 114 SER A CA 1
ATOM 848 C C . SER A 1 114 ? -10.325 3.861 -0.197 1.00 93.25 114 SER A C 1
ATOM 850 O O . SER A 1 114 ? -9.339 4.217 -0.834 1.00 93.25 114 SER A O 1
ATOM 852 N N . PHE A 1 115 ? -11.524 4.419 -0.379 1.00 92.06 115 PHE A N 1
ATOM 853 C CA . PHE A 1 115 ? -11.715 5.594 -1.238 1.00 92.06 115 PHE A CA 1
ATOM 854 C C . PHE A 1 115 ? -11.094 6.861 -0.640 1.00 92.06 115 PHE A C 1
ATOM 856 O O . PHE A 1 115 ? -10.557 7.681 -1.377 1.00 92.06 115 PHE A O 1
ATOM 863 N N . LEU A 1 116 ? -11.124 7.025 0.684 1.00 88.44 116 LEU A N 1
ATOM 864 C CA . LEU A 1 116 ? -10.520 8.181 1.350 1.00 88.44 116 LEU A CA 1
ATOM 865 C C . LEU A 1 116 ? -8.986 8.187 1.249 1.00 88.44 116 LEU A C 1
ATOM 867 O O . LEU A 1 116 ? -8.388 9.247 1.091 1.00 88.44 116 LEU A O 1
ATOM 871 N N . PHE A 1 117 ? -8.349 7.018 1.334 1.00 87.50 117 PHE A N 1
ATOM 872 C CA . PHE A 1 117 ? -6.890 6.860 1.323 1.00 87.50 117 PHE A CA 1
ATOM 873 C C . PHE A 1 117 ? -6.359 6.337 -0.015 1.00 87.50 117 PHE A C 1
ATOM 875 O O . PHE A 1 117 ? -5.304 5.717 -0.072 1.00 87.50 117 PHE A O 1
ATOM 882 N N . CYS A 1 118 ? -7.076 6.585 -1.109 1.00 88.38 118 CYS A N 1
ATOM 883 C CA . CYS A 1 118 ? -6.742 6.099 -2.449 1.00 88.38 118 CYS A CA 1
ATOM 884 C C . CYS A 1 118 ? -5.534 6.778 -3.118 1.00 88.38 118 CYS A C 1
ATOM 886 O O . CYS A 1 118 ? -5.266 6.523 -4.289 1.00 88.38 118 CYS A O 1
ATOM 888 N N . ILE A 1 119 ? -4.821 7.646 -2.397 1.00 84.25 119 ILE A N 1
ATOM 889 C CA . ILE A 1 119 ? -3.627 8.312 -2.918 1.00 84.25 119 ILE A CA 1
ATOM 890 C C . ILE A 1 119 ? -2.497 7.294 -3.093 1.00 84.25 119 ILE A C 1
ATOM 892 O O . ILE A 1 119 ? -1.822 7.315 -4.114 1.00 84.25 119 ILE A O 1
ATOM 896 N N . ASP A 1 120 ? -2.317 6.392 -2.124 1.00 88.38 120 ASP A N 1
ATOM 897 C CA . ASP A 1 120 ? -1.232 5.409 -2.095 1.00 88.38 120 ASP A CA 1
ATOM 898 C C . ASP A 1 120 ? -1.713 4.075 -1.512 1.00 88.38 120 ASP A C 1
ATOM 900 O O . ASP A 1 120 ? -2.447 4.057 -0.519 1.00 88.38 120 ASP A O 1
ATOM 904 N N . ASP A 1 121 ? -1.300 2.950 -2.096 1.00 90.62 121 ASP A N 1
ATOM 905 C CA . ASP A 1 121 ? -1.791 1.633 -1.696 1.00 90.62 121 ASP A CA 1
ATOM 906 C C . ASP A 1 121 ? -1.172 1.116 -0.389 1.00 90.62 121 ASP A C 1
ATOM 908 O O . ASP A 1 121 ? -1.840 0.368 0.335 1.00 90.62 121 ASP A O 1
ATOM 912 N N . TYR A 1 122 ? 0.030 1.562 -0.006 1.00 88.62 122 TYR A N 1
ATOM 913 C CA . TYR A 1 122 ? 0.616 1.219 1.294 1.00 88.62 122 TYR A CA 1
ATOM 914 C C . TYR A 1 122 ? -0.111 1.926 2.436 1.00 88.62 122 TYR A C 1
ATOM 916 O O . TYR A 1 122 ? -0.527 1.276 3.402 1.00 88.62 122 TYR A O 1
ATOM 924 N N . ILE A 1 123 ? -0.323 3.242 2.312 1.00 85.81 123 ILE A N 1
ATOM 925 C CA . ILE A 1 123 ? -1.084 4.022 3.303 1.00 85.81 123 ILE A CA 1
ATOM 926 C C . ILE A 1 123 ? -2.494 3.451 3.439 1.00 85.81 123 ILE A C 1
ATOM 928 O O . ILE A 1 123 ? -2.960 3.223 4.556 1.00 85.81 123 ILE A O 1
ATOM 932 N N . ASN A 1 124 ? -3.158 3.182 2.315 1.00 90.81 124 ASN A N 1
ATOM 933 C CA . ASN A 1 124 ? -4.516 2.655 2.289 1.00 90.81 124 ASN A CA 1
ATOM 934 C C . ASN A 1 124 ? -4.638 1.336 3.059 1.00 90.81 124 ASN A C 1
ATOM 936 O O . ASN A 1 124 ? -5.440 1.243 3.992 1.00 90.81 124 ASN A O 1
ATOM 940 N N . ASN A 1 125 ? -3.805 0.349 2.716 1.00 89.31 125 ASN A N 1
ATOM 941 C CA . ASN A 1 125 ? -3.828 -0.969 3.341 1.00 89.31 125 ASN A CA 1
ATOM 942 C C . ASN A 1 125 ? -3.515 -0.895 4.839 1.00 89.31 125 ASN A C 1
ATOM 944 O O . ASN A 1 125 ? -4.239 -1.466 5.661 1.00 89.31 125 ASN A O 1
ATOM 948 N N . MET A 1 126 ? -2.451 -0.180 5.215 1.00 85.50 126 MET A N 1
ATOM 949 C CA . MET A 1 126 ? -2.007 -0.154 6.604 1.00 85.50 126 MET A CA 1
ATOM 950 C C . MET A 1 126 ? -2.944 0.661 7.506 1.00 85.50 126 MET A C 1
ATOM 952 O O . MET A 1 126 ? -3.327 0.193 8.582 1.00 85.50 126 MET A O 1
ATOM 956 N N . LEU A 1 127 ? -3.351 1.860 7.077 1.00 83.50 127 LEU A N 1
ATOM 957 C CA . LEU A 1 127 ? -4.202 2.741 7.874 1.00 83.50 127 LEU A CA 1
ATOM 958 C C . LEU A 1 127 ? -5.623 2.185 7.987 1.00 83.50 127 LEU A C 1
ATOM 960 O O . LEU A 1 127 ? -6.161 2.080 9.090 1.00 83.50 127 LEU A O 1
ATOM 964 N N . THR A 1 128 ? -6.219 1.765 6.869 1.00 89.44 128 THR A N 1
ATOM 965 C CA . THR A 1 128 ? -7.568 1.186 6.889 1.00 89.44 128 THR A CA 1
ATOM 966 C C . THR A 1 128 ? -7.585 -0.125 7.667 1.00 89.44 128 THR A C 1
ATOM 968 O O . THR A 1 128 ? -8.486 -0.343 8.479 1.00 89.44 128 THR A O 1
ATOM 971 N N . GLY A 1 129 ? -6.557 -0.968 7.507 1.00 88.38 129 GLY A N 1
ATOM 972 C CA . GLY A 1 129 ? -6.394 -2.186 8.297 1.00 88.38 129 GLY A CA 1
ATOM 973 C C . GLY A 1 129 ? -6.350 -1.907 9.802 1.00 88.38 129 GLY A C 1
ATOM 974 O O . GLY A 1 129 ? -7.055 -2.569 10.566 1.00 88.38 129 GLY A O 1
ATOM 975 N N . ALA A 1 130 ? -5.599 -0.888 10.236 1.00 83.12 130 ALA A N 1
ATOM 976 C CA . ALA A 1 130 ? -5.521 -0.493 11.643 1.00 83.12 130 ALA A CA 1
ATOM 977 C C . ALA A 1 130 ? -6.868 0.000 12.208 1.00 83.12 130 ALA A C 1
ATOM 979 O O . ALA A 1 130 ? -7.219 -0.349 13.336 1.00 83.12 130 ALA A O 1
ATOM 980 N N . ILE A 1 131 ? -7.643 0.765 11.428 1.00 85.38 131 ILE A N 1
ATOM 981 C CA . ILE A 1 131 ? -8.966 1.276 11.837 1.00 85.38 131 ILE A CA 1
ATOM 982 C C . ILE A 1 131 ? -10.002 0.151 11.919 1.00 85.38 131 ILE A C 1
ATOM 984 O O . ILE A 1 131 ? -10.803 0.114 12.852 1.00 85.38 131 ILE A O 1
ATOM 988 N N . ILE A 1 132 ? -10.028 -0.742 10.926 1.00 89.81 132 ILE A N 1
ATOM 989 C CA . ILE A 1 132 ? -11.088 -1.746 10.775 1.00 89.81 132 ILE A CA 1
ATOM 990 C C . ILE A 1 132 ? -10.860 -2.960 11.669 1.00 89.81 132 ILE A C 1
ATOM 992 O O . ILE A 1 132 ? -11.832 -3.576 12.112 1.00 89.81 132 ILE A O 1
ATOM 996 N N . ARG A 1 133 ? -9.607 -3.299 11.983 1.00 86.75 133 ARG A N 1
ATOM 997 C CA . ARG A 1 133 ? -9.269 -4.499 12.755 1.00 86.75 133 ARG A CA 1
ATOM 998 C C . ARG A 1 133 ? -10.072 -4.654 14.061 1.00 86.75 133 ARG A C 1
ATOM 1000 O O . ARG A 1 133 ? -10.649 -5.727 14.232 1.00 86.75 133 ARG A O 1
ATOM 1007 N N . PRO A 1 134 ? -10.217 -3.636 14.934 1.00 83.69 134 PRO A N 1
ATOM 1008 C CA . PRO A 1 134 ? -11.022 -3.764 16.155 1.00 83.69 134 PRO A CA 1
ATOM 1009 C C . PRO A 1 134 ? -12.504 -4.066 15.884 1.00 83.69 134 PRO A C 1
ATOM 1011 O O . PRO A 1 134 ? -13.141 -4.798 16.638 1.00 83.69 134 PRO A O 1
ATOM 1014 N N . PHE A 1 135 ? -13.064 -3.542 14.788 1.00 87.69 135 PHE A N 1
ATOM 1015 C CA . PHE A 1 135 ? -14.441 -3.832 14.380 1.00 87.69 135 PHE A CA 1
ATOM 1016 C C . PHE A 1 135 ? -14.580 -5.235 13.789 1.00 87.69 135 PHE A C 1
ATOM 1018 O O . PHE A 1 135 ? -15.552 -5.922 14.088 1.00 87.69 135 PHE A O 1
ATOM 1025 N N . SER A 1 136 ? -13.607 -5.675 12.986 1.00 88.75 136 SER A N 1
ATOM 1026 C CA . SER A 1 136 ? -13.562 -7.038 12.447 1.00 88.75 136 SER A CA 1
ATOM 1027 C C . SER A 1 136 ? -13.531 -8.075 13.564 1.00 88.75 136 SER A C 1
ATOM 1029 O O . SER A 1 136 ? -14.273 -9.050 13.506 1.00 88.75 136 SER A O 1
ATOM 1031 N N . GLU A 1 137 ? -12.705 -7.847 14.587 1.00 87.19 137 GLU A N 1
ATOM 1032 C CA . GLU A 1 137 ? -12.598 -8.731 15.750 1.00 87.19 137 GLU A CA 1
ATOM 1033 C C . GLU A 1 137 ? -13.891 -8.716 16.581 1.00 87.19 137 GLU A C 1
ATOM 1035 O O . GLU A 1 137 ? -14.391 -9.776 16.949 1.00 87.19 137 GLU A O 1
ATOM 1040 N N . ARG A 1 138 ? -14.502 -7.541 16.797 1.00 85.06 138 ARG A N 1
ATOM 1041 C CA . ARG A 1 138 ? -15.786 -7.416 17.511 1.00 85.06 138 ARG A CA 1
ATOM 1042 C C . ARG A 1 138 ? -16.939 -8.133 16.808 1.00 85.06 138 ARG A C 1
ATOM 1044 O O . ARG A 1 138 ? -17.776 -8.742 17.466 1.00 85.06 138 ARG A O 1
ATOM 1051 N N . PHE A 1 139 ? -17.024 -8.009 15.485 1.00 89.81 139 PHE A N 1
ATOM 1052 C CA . PHE A 1 139 ? -18.122 -8.568 14.693 1.00 89.81 139 PHE A CA 1
ATOM 1053 C C . PHE A 1 139 ? -17.814 -9.956 14.116 1.00 89.81 139 PHE A C 1
ATOM 1055 O O . PHE A 1 139 ? -18.588 -10.431 13.285 1.00 89.81 139 PHE A O 1
ATOM 1062 N N . LEU A 1 140 ? -16.718 -10.594 14.553 1.00 89.56 140 LEU A N 1
ATOM 1063 C CA . LEU A 1 140 ? -16.295 -11.934 14.128 1.00 89.56 140 LEU A CA 1
ATOM 1064 C C . LEU A 1 140 ? -16.230 -12.089 12.599 1.00 89.56 140 LEU A C 1
ATOM 1066 O O . LEU A 1 140 ? -16.618 -13.113 12.036 1.00 89.56 140 LEU A O 1
ATOM 1070 N N . ILE A 1 141 ? -15.755 -11.048 11.915 1.00 91.62 141 ILE A N 1
ATOM 1071 C CA . ILE A 1 141 ? -15.506 -11.098 10.474 1.00 91.62 141 ILE A CA 1
ATOM 1072 C C . ILE A 1 141 ? -14.163 -11.795 10.267 1.00 91.62 141 ILE A C 1
ATOM 1074 O O . ILE A 1 141 ? -13.173 -11.440 10.913 1.00 91.62 141 ILE A O 1
ATOM 1078 N N . ALA A 1 142 ? -14.123 -12.771 9.358 1.00 92.50 142 ALA A N 1
ATOM 1079 C CA . ALA A 1 142 ? -12.889 -13.456 8.992 1.00 92.50 142 ALA A CA 1
ATOM 1080 C C . ALA A 1 142 ? -11.825 -12.442 8.539 1.00 92.50 142 ALA A C 1
ATOM 1082 O O . ALA A 1 142 ? -12.084 -11.581 7.690 1.00 92.50 142 ALA A O 1
ATOM 1083 N N . ARG A 1 143 ? -10.618 -12.549 9.104 1.00 89.94 143 ARG A N 1
ATOM 1084 C CA . ARG A 1 143 ? -9.511 -11.614 8.839 1.00 89.94 143 ARG A CA 1
ATOM 1085 C C . ARG A 1 143 ? -9.119 -11.622 7.365 1.00 89.94 143 ARG A C 1
ATOM 1087 O O . ARG A 1 143 ? -8.801 -10.578 6.805 1.00 89.94 143 ARG A O 1
ATOM 1094 N N . GLU A 1 144 ? -9.223 -12.781 6.731 1.00 92.62 144 GLU A N 1
ATOM 1095 C CA . GLU A 1 144 ? -8.976 -13.011 5.314 1.00 92.62 144 GLU A CA 1
ATOM 1096 C C . GLU A 1 144 ? -9.966 -12.239 4.438 1.00 92.62 144 GLU A C 1
ATOM 1098 O O . GLU A 1 144 ? -9.575 -11.733 3.390 1.00 92.62 144 GLU A O 1
ATOM 1103 N N . LYS A 1 145 ? -11.220 -12.063 4.885 1.00 93.94 145 LYS A N 1
ATOM 1104 C CA . LYS A 1 145 ? -12.217 -11.273 4.148 1.00 93.94 145 LYS A CA 1
ATOM 1105 C C . LYS A 1 145 ? -11.829 -9.814 4.139 1.00 93.94 145 LYS A C 1
ATOM 1107 O O . LYS A 1 145 ? -11.822 -9.184 3.092 1.00 93.94 145 LYS A O 1
ATOM 1112 N N . ILE A 1 146 ? -11.504 -9.278 5.313 1.00 93.38 146 ILE A N 1
ATOM 1113 C CA . ILE A 1 146 ? -11.094 -7.883 5.443 1.00 93.38 146 ILE A CA 1
ATOM 1114 C C . ILE A 1 146 ? -9.814 -7.638 4.644 1.00 93.38 146 ILE A C 1
ATOM 1116 O O . ILE A 1 146 ? -9.759 -6.663 3.904 1.00 93.38 146 ILE A O 1
ATOM 1120 N N . ALA A 1 147 ? -8.836 -8.547 4.714 1.00 92.75 147 ALA A N 1
ATOM 1121 C CA . ALA A 1 147 ? -7.620 -8.472 3.907 1.00 92.75 147 ALA A CA 1
ATOM 1122 C C . ALA A 1 147 ? -7.918 -8.508 2.398 1.00 92.75 147 ALA A C 1
ATOM 1124 O O . ALA A 1 147 ? -7.367 -7.704 1.650 1.00 92.75 147 ALA A O 1
ATOM 1125 N N . PHE A 1 148 ? -8.828 -9.383 1.955 1.00 94.31 148 PHE A N 1
ATOM 1126 C CA . PHE A 1 148 ? -9.273 -9.437 0.564 1.00 94.31 148 PHE A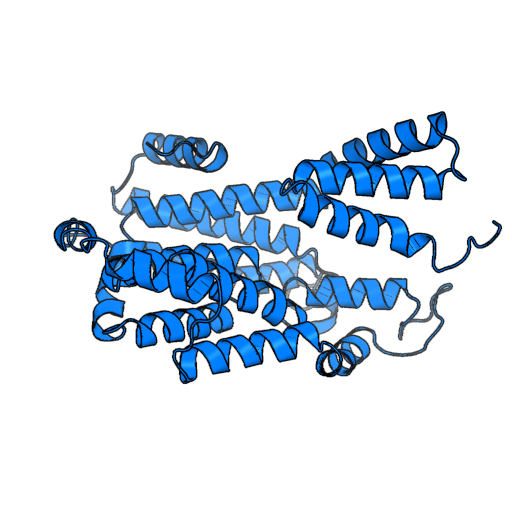 CA 1
ATOM 1127 C C . PHE A 1 148 ? -9.938 -8.127 0.126 1.00 94.31 148 PHE A C 1
ATOM 1129 O O . PHE A 1 148 ? -9.569 -7.591 -0.915 1.00 94.31 148 PHE A O 1
ATOM 1136 N N . LEU A 1 149 ? -10.885 -7.597 0.909 1.00 95.19 149 LEU A N 1
ATOM 1137 C CA . LEU A 1 149 ? -11.596 -6.353 0.593 1.00 95.19 149 LEU A CA 1
ATOM 1138 C C . LEU A 1 149 ? -10.641 -5.153 0.545 1.00 95.19 149 LEU A C 1
ATOM 1140 O O . LEU A 1 149 ? -10.727 -4.357 -0.384 1.00 95.19 149 LEU A O 1
ATOM 1144 N N . LEU A 1 150 ? -9.723 -5.055 1.512 1.00 94.12 150 LEU A N 1
ATOM 1145 C CA . LEU A 1 150 ? -8.687 -4.021 1.566 1.00 94.12 150 LEU A CA 1
ATOM 1146 C C . LEU A 1 150 ? -7.804 -4.063 0.321 1.00 94.12 150 LEU A C 1
ATOM 1148 O O . LEU A 1 150 ? -7.788 -3.111 -0.452 1.00 94.12 150 LEU A O 1
ATOM 1152 N N . ASN A 1 151 ? -7.153 -5.200 0.070 1.00 92.44 151 ASN A N 1
ATOM 1153 C CA . ASN A 1 151 ? -6.216 -5.339 -1.042 1.00 92.44 151 ASN A CA 1
ATOM 1154 C C . ASN A 1 151 ? -6.897 -5.153 -2.410 1.00 92.44 151 ASN A C 1
ATOM 1156 O O . ASN A 1 151 ? -6.318 -4.576 -3.326 1.00 92.44 151 ASN A O 1
ATOM 1160 N N . SER A 1 152 ? -8.146 -5.609 -2.537 1.00 95.00 152 SER A N 1
ATOM 1161 C CA . SER A 1 152 ? -8.960 -5.460 -3.751 1.00 95.00 152 SER A CA 1
ATOM 1162 C C . SER A 1 152 ? -9.393 -4.021 -4.034 1.00 95.00 152 SER A C 1
ATOM 1164 O O . SER A 1 152 ? -9.859 -3.734 -5.134 1.00 95.00 152 SER A O 1
ATOM 1166 N N . LEU A 1 153 ? -9.271 -3.116 -3.064 1.00 95.75 153 LEU A N 1
ATOM 1167 C CA . LEU A 1 153 ? -9.560 -1.698 -3.246 1.00 95.75 153 LEU A CA 1
ATOM 1168 C C . LEU A 1 153 ? -8.283 -0.863 -3.294 1.00 95.75 153 LEU A C 1
ATOM 1170 O O . LEU A 1 153 ? -8.209 0.032 -4.126 1.00 95.75 153 LEU A O 1
ATOM 1174 N N . SER A 1 154 ? -7.283 -1.150 -2.457 1.00 92.06 154 SER A N 1
ATOM 1175 C CA . SER A 1 154 ? -6.077 -0.325 -2.336 1.00 92.06 154 SER A CA 1
ATOM 1176 C C . SER A 1 154 ? -5.326 -0.174 -3.662 1.00 92.06 154 SER A C 1
ATOM 1178 O O . SER A 1 154 ? -5.325 0.922 -4.214 1.00 92.06 154 SER A O 1
ATOM 1180 N N . SER A 1 155 ? -4.746 -1.237 -4.226 1.00 90.12 155 SER A N 1
ATOM 1181 C CA . SER A 1 155 ? -3.983 -1.115 -5.483 1.00 90.12 155 SER A CA 1
ATOM 1182 C C . SER A 1 155 ? -4.869 -0.785 -6.703 1.00 90.12 155 SER A C 1
ATOM 1184 O O . SER A 1 155 ? -4.484 0.070 -7.502 1.00 90.12 155 SER A O 1
ATOM 1186 N N . PRO A 1 156 ? -6.078 -1.370 -6.860 1.00 94.06 156 PRO A N 1
ATOM 1187 C CA . PRO A 1 156 ? -6.961 -1.047 -7.984 1.00 94.06 156 PRO A CA 1
ATOM 1188 C C . PRO A 1 156 ? -7.445 0.405 -8.043 1.00 94.06 156 PRO A C 1
ATOM 1190 O O . PRO A 1 156 ? -7.509 0.961 -9.138 1.00 94.06 156 PRO A O 1
ATOM 1193 N N . LEU A 1 157 ? -7.780 1.026 -6.901 1.00 94.69 157 LEU A N 1
ATOM 1194 C CA . LEU A 1 157 ? -8.204 2.433 -6.865 1.00 94.69 157 LEU A CA 1
ATOM 1195 C C . LEU A 1 157 ? -7.053 3.367 -7.224 1.00 94.69 157 LEU A C 1
ATOM 1197 O O . LEU A 1 157 ? -7.233 4.285 -8.018 1.00 94.69 157 LEU A O 1
ATOM 1201 N N . VAL A 1 158 ? -5.873 3.101 -6.668 1.00 92.00 158 VAL A N 1
ATOM 1202 C CA . VAL A 1 158 ? -4.671 3.903 -6.905 1.00 92.00 158 VAL A CA 1
ATOM 1203 C C . VAL A 1 158 ? -4.290 3.858 -8.393 1.00 92.00 158 VAL A C 1
ATOM 1205 O O . VAL A 1 158 ? -3.918 4.879 -8.954 1.00 92.00 158 VAL A O 1
ATOM 1208 N N . ALA A 1 159 ? -4.488 2.740 -9.095 1.00 90.62 159 ALA A N 1
ATOM 1209 C CA . ALA A 1 159 ? -4.227 2.667 -10.537 1.00 90.62 159 ALA A CA 1
ATOM 1210 C C . ALA A 1 159 ? -5.146 3.565 -11.399 1.00 90.62 159 ALA A C 1
ATOM 1212 O O . ALA A 1 159 ? -4.706 4.080 -12.428 1.00 90.62 159 ALA A O 1
ATOM 1213 N N . ILE A 1 160 ? -6.413 3.756 -11.008 1.00 92.19 160 ILE A N 1
ATOM 1214 C CA . ILE A 1 160 ? -7.422 4.464 -11.826 1.00 92.19 160 ILE A CA 1
ATOM 1215 C C . ILE A 1 160 ? -7.672 5.916 -11.400 1.00 92.19 160 ILE A C 1
ATOM 1217 O O . ILE A 1 160 ? -8.371 6.643 -12.103 1.00 92.19 160 ILE A O 1
ATOM 1221 N N . ILE A 1 161 ? -7.161 6.339 -10.244 1.00 89.44 161 ILE A N 1
ATOM 1222 C CA . ILE A 1 161 ? -7.331 7.702 -9.735 1.00 89.44 161 ILE A CA 1
ATOM 1223 C C . ILE A 1 161 ? -6.137 8.555 -10.185 1.00 89.44 161 ILE A C 1
ATOM 1225 O O . ILE A 1 161 ? -5.014 8.247 -9.803 1.00 89.44 161 ILE A O 1
ATOM 1229 N N . PRO A 1 162 ? -6.347 9.656 -10.935 1.00 81.50 162 PRO A N 1
ATOM 1230 C CA . PRO A 1 162 ? -5.241 10.461 -11.465 1.00 81.50 162 PRO A CA 1
ATOM 1231 C C . PRO A 1 162 ? -4.363 11.130 -10.402 1.00 81.50 162 PRO A C 1
ATOM 1233 O O . PRO A 1 162 ? -3.192 11.398 -10.642 1.00 81.50 162 PRO A O 1
ATOM 1236 N N . ALA A 1 163 ? -4.922 11.412 -9.225 1.00 77.12 163 ALA A N 1
ATOM 1237 C CA . ALA A 1 163 ? -4.207 12.009 -8.100 1.00 77.12 163 ALA A CA 1
ATOM 1238 C C . ALA A 1 163 ? -3.645 10.926 -7.159 1.00 77.12 163 ALA A C 1
ATOM 1240 O O . ALA A 1 163 ? -3.934 10.926 -5.961 1.00 77.12 163 ALA A O 1
ATOM 1241 N N . SER A 1 164 ? -2.891 9.976 -7.714 1.00 85.25 164 SER A N 1
ATOM 1242 C CA . SER A 1 164 ? -2.345 8.830 -6.984 1.00 85.25 164 SER A CA 1
ATOM 1243 C C . SER A 1 164 ? -0.852 8.627 -7.241 1.00 85.25 164 SER A C 1
ATOM 1245 O O . SER A 1 164 ? -0.274 9.188 -8.174 1.00 85.25 164 SER A O 1
ATOM 1247 N N . THR A 1 165 ? -0.226 7.775 -6.432 1.00 81.00 165 THR A N 1
ATOM 1248 C CA . THR A 1 165 ? 1.199 7.461 -6.549 1.00 81.00 165 THR A CA 1
ATOM 1249 C C . THR A 1 165 ? 1.556 6.636 -7.782 1.00 81.00 165 THR A C 1
ATOM 1251 O O . THR A 1 165 ? 2.689 6.706 -8.258 1.00 81.00 165 THR A O 1
ATOM 1254 N N . TRP A 1 166 ? 0.593 5.907 -8.348 1.00 85.62 166 TRP A N 1
ATOM 1255 C CA . TRP A 1 166 ? 0.798 5.104 -9.554 1.00 85.62 166 TRP A CA 1
ATOM 1256 C C . TRP A 1 166 ? 0.513 5.863 -10.845 1.00 85.62 166 TRP A C 1
ATOM 1258 O O . TRP A 1 166 ? 1.086 5.509 -11.873 1.00 85.62 166 TRP A O 1
ATOM 1268 N N . ALA A 1 167 ? -0.324 6.905 -10.808 1.00 85.19 167 ALA A N 1
ATOM 1269 C CA . ALA A 1 167 ? -0.666 7.678 -11.998 1.00 85.19 167 ALA A CA 1
ATOM 1270 C C . ALA A 1 167 ? 0.589 8.250 -12.676 1.00 85.19 167 ALA A C 1
ATOM 1272 O O . ALA A 1 167 ? 0.801 7.999 -13.859 1.00 85.19 167 ALA A O 1
ATOM 1273 N N . ALA A 1 168 ? 1.469 8.915 -11.916 1.00 80.25 168 ALA A N 1
ATOM 1274 C CA . ALA A 1 168 ? 2.731 9.450 -12.436 1.00 80.25 168 ALA A CA 1
ATOM 1275 C C . ALA A 1 168 ? 3.601 8.354 -13.071 1.00 80.25 168 ALA A C 1
ATOM 1277 O O . ALA A 1 168 ? 4.069 8.510 -14.192 1.00 80.25 168 ALA A O 1
ATOM 1278 N N . MET A 1 169 ? 3.737 7.200 -12.406 1.00 82.94 169 MET A N 1
ATOM 1279 C CA . MET A 1 169 ? 4.523 6.083 -12.935 1.00 82.94 169 MET A CA 1
ATOM 1280 C C . MET A 1 169 ? 3.948 5.555 -14.257 1.00 82.94 169 MET A C 1
ATOM 1282 O O . MET A 1 169 ? 4.703 5.304 -15.189 1.00 82.94 169 MET A O 1
ATOM 1286 N N . ILE A 1 170 ? 2.624 5.394 -14.361 1.00 89.12 170 ILE A N 1
ATOM 1287 C CA . ILE A 1 170 ? 1.966 4.940 -15.596 1.00 89.12 170 ILE A CA 1
ATOM 1288 C C . ILE A 1 170 ? 2.165 5.966 -16.716 1.00 89.12 170 ILE A C 1
ATOM 1290 O O . ILE A 1 170 ? 2.468 5.579 -17.840 1.00 89.12 170 ILE A O 1
ATOM 1294 N N . ILE A 1 171 ? 2.044 7.257 -16.407 1.00 86.88 171 ILE A N 1
ATOM 1295 C CA . ILE A 1 171 ? 2.257 8.347 -17.365 1.00 86.88 171 ILE A CA 1
ATOM 1296 C C . ILE A 1 171 ? 3.697 8.329 -17.890 1.00 86.88 171 ILE A C 1
ATOM 1298 O O . ILE A 1 171 ? 3.887 8.305 -19.101 1.00 86.88 171 ILE A O 1
ATOM 1302 N N . THR A 1 172 ? 4.702 8.223 -17.013 1.00 83.69 172 THR A N 1
ATOM 1303 C CA . THR A 1 172 ? 6.109 8.097 -17.431 1.00 83.69 172 THR A CA 1
ATOM 1304 C C . THR A 1 172 ? 6.337 6.850 -18.285 1.00 83.69 172 THR A C 1
ATOM 1306 O O . THR A 1 172 ? 7.094 6.887 -19.243 1.00 83.69 172 THR A O 1
ATOM 1309 N N . ARG A 1 173 ? 5.657 5.730 -17.999 1.00 87.56 173 ARG A N 1
ATOM 1310 C CA . ARG A 1 173 ? 5.759 4.517 -18.833 1.00 87.56 173 ARG A CA 1
ATOM 1311 C C . ARG A 1 173 ? 5.106 4.670 -20.204 1.00 87.56 173 ARG A C 1
ATOM 1313 O O . ARG A 1 173 ? 5.567 4.049 -21.157 1.00 87.56 173 ARG A O 1
ATOM 1320 N N . ILE A 1 174 ? 4.037 5.456 -20.300 1.00 90.25 174 ILE A N 1
ATOM 1321 C CA . ILE A 1 174 ? 3.407 5.823 -21.572 1.00 90.25 174 ILE A CA 1
ATOM 1322 C C . ILE A 1 174 ? 4.365 6.707 -22.386 1.00 90.25 174 ILE A C 1
ATOM 1324 O O . ILE A 1 174 ? 4.534 6.476 -23.583 1.00 90.25 174 ILE A O 1
ATOM 1328 N N . GLU A 1 175 ? 5.050 7.639 -21.725 1.00 86.31 175 GLU A N 1
ATOM 1329 C CA . GLU A 1 175 ? 6.086 8.481 -22.329 1.00 86.31 175 GLU A CA 1
ATOM 1330 C C . GLU A 1 175 ? 7.300 7.667 -22.807 1.00 86.31 175 GLU A C 1
ATOM 1332 O O . GLU A 1 175 ? 7.685 7.764 -23.972 1.00 86.31 175 GLU A O 1
ATOM 1337 N N . ASP A 1 176 ? 7.825 6.769 -21.964 1.00 86.00 176 ASP A N 1
ATOM 1338 C CA . ASP A 1 176 ? 8.905 5.826 -22.299 1.00 86.00 176 ASP A CA 1
ATOM 1339 C C . ASP A 1 176 ? 8.555 4.951 -23.520 1.00 86.00 176 ASP A C 1
ATOM 1341 O O . ASP A 1 176 ? 9.439 4.525 -24.267 1.00 86.00 176 ASP A O 1
ATOM 1345 N N . ALA A 1 177 ? 7.265 4.660 -23.722 1.00 87.56 177 ALA A N 1
ATOM 1346 C CA . ALA A 1 177 ? 6.759 3.890 -24.856 1.00 87.56 177 ALA A CA 1
ATOM 1347 C C . ALA A 1 177 ? 6.644 4.712 -26.156 1.00 87.56 177 ALA A C 1
ATOM 1349 O O . ALA A 1 177 ? 6.242 4.164 -27.184 1.00 87.56 177 ALA A O 1
ATOM 1350 N N . GLY A 1 178 ? 7.005 5.999 -26.128 1.00 86.88 178 GLY A N 1
ATOM 1351 C CA . GLY A 1 178 ? 7.042 6.887 -27.287 1.00 86.88 178 GLY A CA 1
ATOM 1352 C C . GLY A 1 178 ? 5.767 7.701 -27.510 1.00 86.88 178 GLY A C 1
ATOM 1353 O O . GLY A 1 178 ? 5.581 8.237 -28.601 1.00 86.88 178 GLY A O 1
ATOM 1354 N N . VAL A 1 179 ? 4.875 7.797 -26.522 1.00 89.50 179 VAL A N 1
ATOM 1355 C CA . VAL A 1 179 ? 3.732 8.720 -26.574 1.00 89.50 179 VAL A CA 1
ATOM 1356 C C . VAL A 1 179 ? 4.154 10.024 -25.912 1.00 89.50 179 VAL A C 1
ATOM 1358 O O . VAL A 1 179 ? 4.365 10.044 -24.709 1.00 89.50 179 VAL A O 1
ATOM 1361 N N . SER A 1 180 ? 4.303 11.099 -26.675 1.00 85.88 180 SER A N 1
ATOM 1362 C CA . SER A 1 180 ? 4.660 12.410 -26.126 1.00 85.88 180 SER A CA 1
ATOM 1363 C C . SER A 1 180 ? 4.098 13.506 -27.020 1.00 85.88 180 SER A C 1
ATOM 1365 O O . SER A 1 180 ? 4.012 13.333 -28.234 1.00 85.88 180 SER A O 1
ATOM 1367 N N . ASP A 1 181 ? 3.712 14.620 -26.418 1.00 81.50 181 ASP A N 1
ATOM 1368 C CA . ASP A 1 181 ? 3.342 15.880 -27.065 1.00 81.50 181 ASP A CA 1
ATOM 1369 C C . ASP A 1 181 ? 4.552 16.819 -27.239 1.00 81.50 181 ASP A C 1
ATOM 1371 O O . ASP A 1 181 ? 4.468 17.844 -27.919 1.00 81.50 181 ASP A O 1
ATOM 1375 N N . ILE A 1 182 ? 5.701 16.455 -26.659 1.00 79.31 182 ILE A N 1
ATOM 1376 C CA . ILE A 1 182 ? 6.965 17.175 -26.791 1.00 79.31 182 ILE A CA 1
ATOM 1377 C C . ILE A 1 182 ? 7.817 16.479 -27.864 1.00 79.31 182 ILE A C 1
ATOM 1379 O O . ILE A 1 182 ? 8.098 15.280 -27.749 1.00 79.31 182 ILE A O 1
ATOM 1383 N N . PRO A 1 183 ? 8.296 17.210 -28.891 1.00 73.25 183 PRO A N 1
ATOM 1384 C CA . PRO A 1 183 ? 9.174 16.643 -29.905 1.00 73.25 183 PRO A CA 1
ATOM 1385 C C . PRO A 1 183 ? 10.440 16.048 -29.276 1.00 73.25 183 PRO A C 1
ATOM 1387 O O . PRO A 1 183 ? 11.288 16.769 -28.746 1.00 73.25 183 PRO A O 1
ATOM 1390 N N . SER A 1 184 ? 10.584 14.726 -29.352 1.00 75.12 184 SER A N 1
ATOM 1391 C CA . SER A 1 184 ? 11.758 13.995 -28.867 1.00 75.12 184 SER A CA 1
ATOM 1392 C C . SER A 1 184 ? 12.180 12.921 -29.869 1.00 75.12 184 SER A C 1
ATOM 1394 O O . SER A 1 184 ? 11.372 12.429 -30.654 1.00 75.12 184 SER A O 1
ATOM 1396 N N . ASN A 1 185 ? 13.454 12.518 -29.838 1.00 68.69 185 ASN A N 1
ATOM 1397 C CA . ASN A 1 185 ? 13.981 11.498 -30.759 1.00 68.69 185 ASN A CA 1
ATOM 1398 C C . ASN A 1 185 ? 13.289 10.126 -30.631 1.00 68.69 185 ASN A C 1
ATOM 1400 O O . ASN A 1 185 ? 13.410 9.309 -31.541 1.00 68.69 185 ASN A O 1
ATOM 1404 N N . ASN A 1 186 ? 12.578 9.874 -29.527 1.00 76.38 186 ASN A N 1
ATOM 1405 C CA . ASN A 1 186 ? 11.878 8.618 -29.257 1.00 76.38 186 ASN A CA 1
ATOM 1406 C C . ASN A 1 186 ? 10.350 8.734 -29.424 1.00 76.38 186 ASN A C 1
ATOM 1408 O O . ASN A 1 186 ? 9.635 7.790 -29.093 1.00 76.38 186 ASN A O 1
ATOM 1412 N N . GLN A 1 187 ? 9.839 9.865 -29.920 1.00 83.75 187 GLN A N 1
ATOM 1413 C CA . GLN A 1 187 ? 8.409 10.061 -30.148 1.00 83.75 187 GLN A CA 1
ATOM 1414 C C . GLN A 1 187 ? 7.922 9.174 -31.306 1.00 83.75 187 GLN A C 1
ATOM 1416 O O . GLN A 1 187 ? 8.432 9.232 -32.424 1.00 83.75 187 GLN A O 1
ATOM 1421 N N . ILE A 1 188 ? 6.909 8.356 -31.028 1.00 89.31 188 ILE A N 1
ATOM 1422 C CA . ILE A 1 188 ? 6.214 7.484 -31.985 1.00 89.31 188 ILE A CA 1
ATOM 1423 C C . ILE A 1 188 ? 4.791 8.005 -32.226 1.00 89.31 188 ILE A C 1
ATOM 1425 O O . ILE A 1 188 ? 4.290 7.940 -33.347 1.00 89.31 188 ILE A O 1
ATOM 1429 N N . ILE A 1 189 ? 4.136 8.513 -31.177 1.00 89.62 189 ILE A N 1
ATOM 1430 C CA . ILE A 1 189 ? 2.751 8.990 -31.200 1.00 89.62 189 ILE A CA 1
ATOM 1431 C C . ILE A 1 189 ? 2.703 10.403 -30.615 1.00 89.62 189 ILE A C 1
ATOM 1433 O O . ILE A 1 189 ? 3.138 10.617 -29.486 1.00 89.62 189 ILE A O 1
ATOM 1437 N N . ASP A 1 190 ? 2.129 11.335 -31.377 1.00 89.69 190 ASP A N 1
ATOM 1438 C CA . ASP A 1 190 ? 1.881 12.717 -30.956 1.00 89.69 190 ASP A CA 1
ATOM 1439 C C . ASP A 1 190 ? 0.588 12.807 -30.134 1.00 89.69 190 ASP A C 1
ATOM 1441 O O . ASP A 1 190 ? -0.520 12.900 -30.674 1.00 89.69 190 ASP A O 1
ATOM 1445 N N . ALA A 1 191 ? 0.723 12.658 -28.817 1.00 88.69 191 ALA A N 1
ATOM 1446 C CA . ALA A 1 191 ? -0.373 12.787 -27.867 1.00 88.69 191 ALA A CA 1
ATOM 1447 C C . ALA A 1 191 ? 0.150 13.079 -26.457 1.00 88.69 191 ALA A C 1
ATOM 1449 O O . ALA A 1 191 ? 1.179 12.550 -26.045 1.00 88.69 191 ALA A O 1
ATOM 1450 N N . ASP A 1 192 ? -0.629 13.841 -25.689 1.00 88.00 192 ASP A N 1
ATOM 1451 C CA . ASP A 1 192 ? -0.343 14.106 -24.280 1.00 88.00 192 ASP A CA 1
ATOM 1452 C C . ASP A 1 192 ? -0.390 12.789 -23.457 1.00 88.00 192 ASP A C 1
ATOM 1454 O O . ASP A 1 192 ? -1.408 12.067 -23.482 1.00 88.00 192 ASP A O 1
ATOM 1458 N N . PRO A 1 193 ? 0.690 12.448 -22.724 1.00 88.12 193 PRO A N 1
ATOM 1459 C CA . PRO A 1 193 ? 0.777 11.222 -21.928 1.00 88.12 193 PRO A CA 1
ATOM 1460 C C . PRO A 1 193 ? -0.301 11.100 -20.841 1.00 88.12 193 PRO A C 1
ATOM 1462 O O . PRO A 1 193 ? -0.828 10.011 -20.593 1.00 88.12 193 PRO A O 1
ATOM 1465 N N . PHE A 1 194 ? -0.685 12.209 -20.207 1.00 87.75 194 PHE A N 1
ATOM 1466 C CA . PHE A 1 194 ? -1.701 12.231 -19.157 1.00 87.75 194 PHE A CA 1
ATOM 1467 C C . PHE A 1 194 ? -3.109 12.017 -19.711 1.00 87.75 194 PHE A C 1
ATOM 1469 O O . PHE A 1 194 ? -3.865 11.199 -19.182 1.00 87.75 194 PHE A O 1
ATOM 1476 N N . PHE A 1 195 ? -3.476 12.682 -20.805 1.00 90.12 195 PHE A N 1
ATOM 1477 C CA . PHE A 1 195 ? -4.756 12.439 -21.468 1.00 90.12 195 PHE A CA 1
ATOM 1478 C C . PHE A 1 195 ? -4.837 11.018 -22.026 1.00 90.12 195 PHE A C 1
ATOM 1480 O O . PHE A 1 195 ? -5.912 10.411 -22.000 1.00 90.12 195 PHE A O 1
ATOM 1487 N N . THR A 1 196 ? -3.714 10.464 -22.484 1.00 92.31 196 THR A N 1
ATOM 1488 C CA . THR A 1 196 ? -3.619 9.056 -22.883 1.00 92.31 196 THR A CA 1
ATOM 1489 C C . THR A 1 196 ? -3.871 8.130 -21.693 1.00 92.31 196 THR A C 1
ATOM 1491 O O . THR A 1 196 ? -4.696 7.219 -21.797 1.00 92.31 196 THR A O 1
ATOM 1494 N N . TYR A 1 197 ? -3.269 8.411 -20.531 1.00 91.75 197 TYR A N 1
ATOM 1495 C CA . TYR A 1 197 ? -3.564 7.699 -19.285 1.00 91.75 197 TYR A CA 1
ATOM 1496 C C . TYR A 1 197 ? -5.059 7.763 -18.931 1.00 91.75 197 TYR A C 1
ATOM 1498 O O . TYR A 1 197 ? -5.684 6.716 -18.751 1.00 91.75 197 TYR A O 1
ATOM 1506 N N . VAL A 1 198 ? -5.672 8.953 -18.919 1.00 92.56 198 VAL A N 1
ATOM 1507 C CA . VAL A 1 198 ? -7.099 9.125 -18.582 1.00 92.56 198 VAL A CA 1
ATOM 1508 C C . VAL A 1 198 ? -8.002 8.339 -19.537 1.00 92.56 198 VAL A C 1
ATOM 1510 O O . VAL A 1 198 ? -8.942 7.674 -19.098 1.00 92.56 198 VAL A O 1
ATOM 1513 N N . LYS A 1 199 ? -7.696 8.345 -20.841 1.00 93.50 199 LYS A N 1
ATOM 1514 C CA . LYS A 1 199 ? -8.416 7.543 -21.845 1.00 93.50 199 LYS A CA 1
ATOM 1515 C C . LYS A 1 199 ? -8.200 6.037 -21.681 1.00 93.50 199 LYS A C 1
ATOM 1517 O O . LYS A 1 199 ? -9.034 5.268 -22.151 1.00 93.50 199 LYS A O 1
ATOM 1522 N N . SER A 1 200 ? -7.129 5.608 -21.012 1.00 93.06 200 SER A N 1
ATOM 1523 C CA . SER A 1 200 ? -6.850 4.192 -20.748 1.00 93.06 200 SER A CA 1
ATOM 1524 C C . SER A 1 200 ? -7.588 3.640 -19.515 1.00 93.06 200 SER A C 1
ATOM 1526 O O . SER A 1 200 ? -7.798 2.429 -19.425 1.00 93.06 200 SER A O 1
ATOM 1528 N N . ILE A 1 201 ? -8.067 4.501 -18.602 1.00 94.19 201 ILE A N 1
ATOM 1529 C CA . ILE A 1 201 ? -8.783 4.096 -17.375 1.00 94.19 201 ILE A CA 1
ATOM 1530 C C . ILE A 1 201 ? -9.958 3.133 -17.653 1.00 94.19 201 ILE A C 1
ATOM 1532 O O . ILE A 1 201 ? -10.017 2.092 -16.995 1.00 94.19 201 ILE A O 1
ATOM 1536 N N . PRO A 1 202 ? -10.863 3.375 -18.628 1.00 94.25 202 PRO A N 1
ATOM 1537 C CA . PRO A 1 202 ? -11.962 2.448 -18.929 1.00 94.25 202 PRO A CA 1
ATOM 1538 C C . PRO A 1 202 ? -11.511 1.047 -19.370 1.00 94.25 202 PRO A C 1
ATOM 1540 O O . PRO A 1 202 ? -12.271 0.091 -19.239 1.00 94.25 202 PRO A O 1
ATOM 1543 N N . PHE A 1 203 ? -10.279 0.913 -19.869 1.00 94.56 203 PHE A N 1
ATOM 1544 C CA . PHE A 1 203 ? -9.683 -0.357 -20.292 1.00 94.56 203 PHE A CA 1
ATOM 1545 C C . PHE A 1 203 ? -8.951 -1.081 -19.154 1.00 94.56 203 PHE A C 1
ATOM 1547 O O . PHE A 1 203 ? -8.471 -2.200 -19.337 1.00 94.56 203 PHE A O 1
ATOM 1554 N N . SER A 1 204 ? -8.903 -0.494 -17.954 1.00 93.50 204 SER A N 1
ATOM 1555 C CA . SER A 1 204 ? -8.390 -1.140 -16.741 1.00 93.50 204 SER A CA 1
ATOM 1556 C C . SER A 1 204 ? -9.413 -2.136 -16.182 1.00 93.50 204 SER A C 1
ATOM 1558 O O . SER A 1 204 ? -9.912 -1.994 -15.063 1.00 93.50 204 SER A O 1
ATOM 1560 N N . PHE A 1 205 ? -9.741 -3.157 -16.984 1.00 95.06 205 PHE A N 1
ATOM 1561 C CA . PHE A 1 205 ? -10.811 -4.118 -16.711 1.00 95.06 205 PHE A CA 1
ATOM 1562 C C . PHE A 1 205 ? -10.650 -4.800 -15.357 1.00 95.06 205 PHE A C 1
ATOM 1564 O O . PHE A 1 205 ? -11.619 -4.896 -14.614 1.00 95.06 205 PHE A O 1
ATOM 1571 N N . TYR A 1 206 ? -9.430 -5.218 -15.000 1.00 94.38 206 TYR A N 1
ATOM 1572 C CA . TYR A 1 206 ? -9.173 -5.825 -13.695 1.00 94.38 206 TYR A CA 1
ATOM 1573 C C . TYR A 1 206 ? -9.592 -4.896 -12.552 1.00 94.38 206 TYR A C 1
ATOM 1575 O O . TYR A 1 206 ? -10.373 -5.312 -11.698 1.00 94.38 206 TYR A O 1
ATOM 1583 N N . SER A 1 207 ? -9.141 -3.635 -12.569 1.00 95.12 207 SER A N 1
ATOM 1584 C CA . SER A 1 207 ? -9.447 -2.669 -11.513 1.00 95.12 207 SER A CA 1
ATOM 1585 C C . SER A 1 207 ? -10.945 -2.401 -11.405 1.00 95.12 207 SER A C 1
ATOM 1587 O O . SER A 1 207 ? -11.511 -2.458 -10.316 1.00 95.12 207 SER A O 1
ATOM 1589 N N . ILE A 1 208 ? -11.615 -2.185 -12.537 1.00 95.38 208 ILE A N 1
ATOM 1590 C CA . ILE A 1 208 ? -13.059 -1.928 -12.568 1.00 95.38 208 ILE A CA 1
ATOM 1591 C C . ILE A 1 208 ? -13.833 -3.150 -12.058 1.00 95.38 208 ILE A C 1
ATOM 1593 O O . ILE A 1 208 ? -14.695 -3.023 -11.185 1.00 95.38 208 ILE A O 1
ATOM 1597 N N . CYS A 1 209 ? -13.512 -4.344 -12.560 1.00 96.62 209 CYS A N 1
ATOM 1598 C CA . CYS A 1 209 ? -14.204 -5.576 -12.196 1.00 96.62 209 CYS A CA 1
ATOM 1599 C C . CYS A 1 209 ? -13.994 -5.950 -10.727 1.00 96.62 209 CYS A C 1
ATOM 1601 O O . CYS A 1 209 ? -14.954 -6.365 -10.074 1.00 96.62 209 CYS A O 1
ATOM 1603 N N . ILE A 1 210 ? -12.780 -5.808 -10.185 1.00 96.56 210 ILE A N 1
ATOM 1604 C CA . ILE A 1 210 ? -12.509 -6.180 -8.792 1.00 96.56 210 ILE A CA 1
ATOM 1605 C C . ILE A 1 210 ? -13.141 -5.187 -7.813 1.00 96.56 210 ILE A C 1
ATOM 1607 O O . ILE A 1 210 ? -13.767 -5.616 -6.844 1.00 96.56 210 ILE A O 1
ATOM 1611 N N . ILE A 1 211 ? -13.106 -3.882 -8.112 1.00 96.38 211 ILE A N 1
ATOM 1612 C CA . ILE A 1 211 ? -13.802 -2.860 -7.320 1.00 96.38 211 ILE A CA 1
ATOM 1613 C C . ILE A 1 211 ? -15.311 -3.137 -7.337 1.00 96.38 211 ILE A C 1
ATOM 1615 O O . ILE A 1 211 ? -15.936 -3.220 -6.278 1.00 96.38 211 ILE A O 1
ATOM 1619 N N . ALA A 1 212 ? -15.901 -3.360 -8.517 1.00 96.25 212 ALA A N 1
ATOM 1620 C CA . ALA A 1 212 ? -17.319 -3.700 -8.642 1.00 96.25 212 ALA A CA 1
ATOM 1621 C C . ALA A 1 212 ? -17.677 -4.991 -7.883 1.00 96.25 212 ALA A C 1
ATOM 1623 O O . ALA A 1 212 ? -18.711 -5.053 -7.214 1.00 96.25 212 ALA A O 1
ATOM 1624 N N . SER A 1 213 ? -16.800 -5.998 -7.926 1.00 95.44 213 SER A N 1
ATOM 1625 C CA . SER A 1 213 ? -16.964 -7.250 -7.181 1.00 95.44 213 SER A CA 1
ATOM 1626 C C . SER A 1 213 ? -16.957 -7.014 -5.672 1.00 95.44 213 SER A C 1
ATOM 1628 O O . SER A 1 213 ? -17.802 -7.568 -4.974 1.00 95.44 213 SER A O 1
ATOM 1630 N N . VAL A 1 214 ? -16.076 -6.151 -5.159 1.00 95.88 214 VAL A N 1
ATOM 1631 C CA . VAL A 1 214 ? -16.060 -5.757 -3.742 1.00 95.88 214 VAL A CA 1
ATOM 1632 C C . VAL A 1 214 ? -17.373 -5.085 -3.342 1.00 95.88 214 VAL A C 1
ATOM 1634 O O . VAL A 1 214 ? -17.995 -5.497 -2.360 1.00 95.88 214 VAL A O 1
ATOM 1637 N N . PHE A 1 215 ? -17.850 -4.109 -4.122 1.00 96.00 215 PHE A N 1
ATOM 1638 C CA . PHE A 1 215 ? -19.150 -3.474 -3.876 1.00 96.00 215 PHE A CA 1
ATOM 1639 C C . PHE A 1 215 ? -20.286 -4.499 -3.853 1.00 96.00 215 PHE A C 1
ATOM 1641 O O . PHE A 1 215 ? -21.134 -4.466 -2.959 1.00 96.00 215 PHE A O 1
ATOM 1648 N N . PHE A 1 216 ? -20.286 -5.438 -4.799 1.00 95.56 216 PHE A N 1
ATOM 1649 C CA . PHE A 1 216 ? -21.285 -6.497 -4.876 1.00 95.56 216 PHE A CA 1
ATOM 1650 C C . PHE A 1 216 ? -21.233 -7.444 -3.669 1.00 95.56 216 PHE A C 1
ATOM 1652 O O . PHE A 1 216 ? -22.273 -7.720 -3.068 1.00 95.56 216 PHE A O 1
ATOM 1659 N N . ILE A 1 217 ? -20.037 -7.891 -3.273 1.00 94.31 217 ILE A N 1
ATOM 1660 C CA . ILE A 1 217 ? -19.803 -8.773 -2.120 1.00 94.31 217 ILE A CA 1
ATOM 1661 C C . ILE A 1 217 ? -20.330 -8.134 -0.835 1.00 94.31 217 ILE A C 1
ATOM 1663 O O . ILE A 1 217 ? -21.108 -8.761 -0.113 1.00 94.31 217 ILE A O 1
ATOM 1667 N N . VAL A 1 218 ? -19.977 -6.871 -0.581 1.00 94.62 218 VAL A N 1
ATOM 1668 C CA . VAL A 1 218 ? -20.399 -6.138 0.623 1.00 94.62 218 VAL A CA 1
ATOM 1669 C C . VAL A 1 218 ? -21.896 -5.810 0.588 1.00 94.62 218 VAL A C 1
ATOM 1671 O O . VAL A 1 218 ? -22.588 -5.890 1.609 1.00 94.62 218 VAL A O 1
ATOM 1674 N N . TYR A 1 219 ? -22.441 -5.472 -0.585 1.00 94.38 219 TYR A N 1
ATOM 1675 C CA . TYR A 1 219 ? -23.866 -5.175 -0.739 1.00 94.38 219 TYR A CA 1
ATOM 1676 C C . TYR A 1 219 ? -24.741 -6.415 -0.523 1.00 94.38 219 TYR A C 1
ATOM 1678 O O . TYR A 1 219 ? -25.707 -6.353 0.242 1.00 94.38 219 TYR A O 1
ATOM 1686 N N . ARG A 1 220 ? -24.394 -7.538 -1.165 1.00 93.00 220 ARG A N 1
ATOM 1687 C CA . ARG A 1 220 ? -25.135 -8.808 -1.088 1.00 93.00 220 ARG A CA 1
ATOM 1688 C C . ARG A 1 220 ? -24.787 -9.643 0.141 1.00 93.00 220 ARG A C 1
ATOM 1690 O O . ARG A 1 220 ? -25.500 -10.603 0.412 1.00 93.00 220 ARG A O 1
ATOM 1697 N N . ARG A 1 221 ? -23.731 -9.279 0.877 1.00 90.19 221 ARG A N 1
ATOM 1698 C CA . ARG A 1 221 ? -23.176 -10.038 2.011 1.00 90.19 221 ARG A CA 1
ATOM 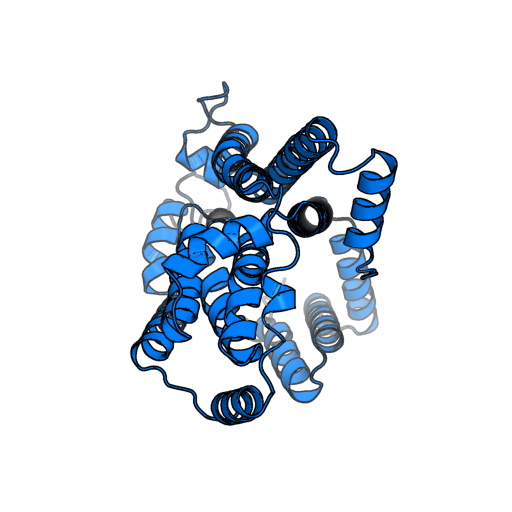1699 C C . ARG A 1 221 ? -22.904 -11.500 1.660 1.00 90.19 221 ARG A C 1
ATOM 1701 O O . ARG A 1 221 ? -23.255 -12.405 2.415 1.00 90.19 221 ARG A O 1
ATOM 1708 N N . ILE A 1 222 ? -22.315 -11.721 0.493 1.00 89.25 222 ILE A N 1
ATOM 1709 C CA . ILE A 1 222 ? -21.977 -13.066 0.036 1.00 89.25 222 ILE A CA 1
ATOM 1710 C C . ILE A 1 222 ? -20.533 -13.396 0.390 1.00 89.25 222 ILE A C 1
ATOM 1712 O O . ILE A 1 222 ? -19.643 -12.560 0.269 1.00 89.25 222 ILE A O 1
ATOM 1716 N N . SER A 1 223 ? -20.313 -14.642 0.780 1.00 88.94 223 SER A N 1
ATOM 1717 C CA . SER A 1 223 ? -18.995 -15.252 0.906 1.00 88.94 223 SER A CA 1
ATOM 1718 C C . SER A 1 223 ? -19.077 -16.597 0.200 1.00 88.94 223 SER A C 1
ATOM 1720 O O . SER A 1 223 ? -20.059 -17.317 0.373 1.00 88.94 223 SER A O 1
ATOM 1722 N N . TYR A 1 224 ? -18.094 -16.921 -0.636 1.00 85.75 224 TYR A N 1
ATOM 1723 C CA . TYR A 1 224 ? -18.106 -18.129 -1.463 1.00 85.75 224 TYR A CA 1
ATOM 1724 C C . TYR A 1 224 ? -16.786 -18.896 -1.358 1.00 85.75 224 TYR A C 1
ATOM 1726 O O . TYR A 1 224 ? -15.744 -18.335 -1.012 1.00 85.75 224 TYR A O 1
ATOM 1734 N N . GLY A 1 225 ? -16.840 -20.200 -1.640 1.00 91.56 225 GLY A N 1
ATOM 1735 C CA . GLY A 1 225 ? -15.680 -21.091 -1.595 1.00 91.56 225 GLY A CA 1
ATOM 1736 C C . GLY A 1 225 ? -14.986 -21.095 -0.230 1.00 91.56 225 GLY A C 1
ATOM 1737 O O . GLY A 1 225 ? -15.637 -21.109 0.814 1.00 91.56 225 GLY A O 1
ATOM 1738 N N . ALA A 1 226 ? -13.652 -21.034 -0.240 1.00 89.56 226 ALA A N 1
ATOM 1739 C CA . ALA A 1 226 ? -12.836 -21.017 0.976 1.00 89.56 226 ALA A CA 1
ATOM 1740 C C . ALA A 1 226 ? -13.209 -19.875 1.942 1.00 89.56 226 ALA A C 1
ATOM 1742 O O . ALA A 1 226 ? -13.171 -20.058 3.157 1.00 89.56 226 ALA A O 1
ATOM 1743 N N . MET A 1 227 ? -13.642 -18.723 1.417 1.00 92.19 227 MET A N 1
ATOM 1744 C CA . MET A 1 227 ? -14.024 -17.562 2.225 1.00 92.19 227 MET A CA 1
ATOM 1745 C C . MET A 1 227 ? -15.260 -17.840 3.095 1.00 92.19 227 MET A C 1
ATOM 1747 O O . MET A 1 227 ? -15.323 -17.388 4.236 1.00 92.19 227 MET A O 1
ATOM 1751 N N . ALA A 1 228 ? -16.227 -18.612 2.586 1.00 91.44 228 ALA A N 1
ATOM 1752 C CA . ALA A 1 228 ? -17.428 -18.983 3.337 1.00 91.44 228 ALA A CA 1
ATOM 1753 C C . ALA A 1 228 ? -17.091 -19.867 4.547 1.00 91.44 228 ALA A C 1
ATOM 1755 O O . ALA A 1 228 ? -17.593 -19.636 5.646 1.00 91.44 228 ALA A O 1
ATOM 1756 N N . HIS A 1 229 ? -16.186 -20.833 4.360 1.00 91.25 229 HIS A N 1
ATOM 1757 C CA . HIS A 1 229 ? -15.712 -21.698 5.440 1.00 91.25 229 HIS A CA 1
ATOM 1758 C C . HIS A 1 229 ? -14.962 -20.912 6.520 1.00 91.25 229 HIS A C 1
ATOM 1760 O O . HIS A 1 229 ? -15.178 -21.140 7.708 1.00 91.25 229 HIS A O 1
ATOM 1766 N N . LEU A 1 230 ? -14.120 -19.955 6.121 1.00 91.00 230 LEU A N 1
ATOM 1767 C CA . LEU A 1 230 ? -13.390 -19.092 7.053 1.00 91.00 230 LEU A CA 1
ATOM 1768 C C . LEU A 1 230 ? -14.331 -18.182 7.855 1.00 91.00 230 LEU A C 1
ATOM 1770 O O . LEU A 1 230 ? -14.137 -18.004 9.055 1.00 91.00 230 LEU A O 1
ATOM 1774 N N . GLU A 1 231 ? -15.386 -17.647 7.237 1.00 89.62 231 GLU A N 1
ATOM 1775 C CA . GLU A 1 231 ? -16.411 -16.897 7.974 1.00 89.62 231 GLU A CA 1
ATOM 1776 C C . GLU A 1 231 ? -17.189 -17.769 8.959 1.00 89.62 231 GLU A C 1
ATOM 1778 O O . GLU A 1 231 ? -17.518 -17.316 10.055 1.00 89.62 231 GLU A O 1
ATOM 1783 N N . GLU A 1 232 ? -17.499 -19.011 8.593 1.00 89.88 232 GLU A N 1
ATOM 1784 C CA . GLU A 1 232 ? -18.154 -19.940 9.509 1.00 89.88 232 GLU A CA 1
ATOM 1785 C C . GLU A 1 232 ? -17.249 -20.272 10.704 1.00 89.88 232 GLU A C 1
ATOM 1787 O O . GLU A 1 232 ? -17.705 -20.264 11.847 1.00 89.88 232 GLU A O 1
ATOM 1792 N N . GLN A 1 233 ? -15.954 -20.490 10.460 1.00 88.75 233 GLN A N 1
ATOM 1793 C CA . GLN A 1 233 ? -14.960 -20.690 11.515 1.00 88.75 233 GLN A CA 1
ATOM 1794 C C . GLN A 1 233 ? -14.826 -19.461 12.418 1.00 88.75 233 GLN A C 1
ATOM 1796 O O . GLN A 1 233 ? -14.802 -19.613 13.637 1.00 88.75 233 GLN A O 1
ATOM 1801 N N . ALA A 1 234 ? -14.793 -18.253 11.850 1.00 87.50 234 ALA A N 1
ATOM 1802 C CA . ALA A 1 234 ? -14.718 -17.011 12.616 1.00 87.50 234 ALA A CA 1
ATOM 1803 C C . ALA A 1 234 ? -15.930 -16.838 13.546 1.00 87.50 234 ALA A C 1
ATOM 1805 O O . ALA A 1 234 ? -15.768 -16.477 14.708 1.00 87.50 234 ALA A O 1
ATOM 1806 N N . LYS A 1 235 ? -17.139 -17.186 13.085 1.00 86.25 235 LYS A N 1
ATOM 1807 C CA . LYS A 1 235 ? -18.368 -17.129 13.900 1.00 86.25 235 LYS A CA 1
ATOM 1808 C C . LYS A 1 235 ? -18.397 -18.126 15.058 1.00 86.25 235 LYS A C 1
ATOM 1810 O O . LYS A 1 235 ? -19.129 -17.907 16.018 1.00 86.25 235 LYS A O 1
ATOM 1815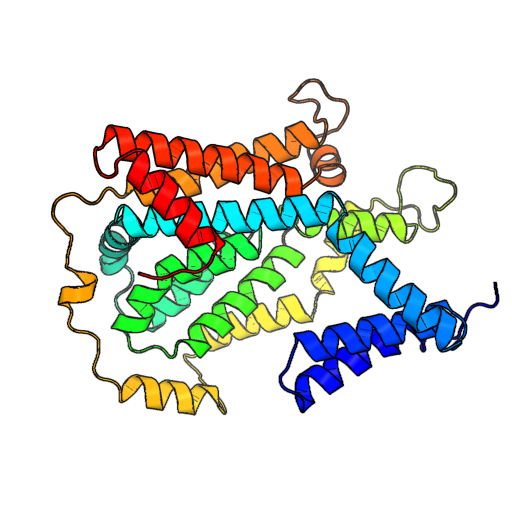 N N . ARG A 1 236 ? -17.640 -19.224 14.967 1.00 86.69 236 ARG A N 1
ATOM 1816 C CA . ARG A 1 236 ? -17.506 -20.217 16.047 1.00 86.69 236 ARG A CA 1
ATOM 1817 C C . ARG A 1 236 ? -16.527 -19.771 17.137 1.00 86.69 236 ARG A C 1
ATOM 1819 O O . ARG A 1 236 ? -16.472 -20.408 18.185 1.00 86.69 236 ARG A O 1
ATOM 1826 N N . GLN A 1 237 ? -15.748 -18.715 16.901 1.00 82.06 237 GLN A N 1
ATOM 1827 C CA . GLN A 1 237 ? -14.841 -18.159 17.901 1.00 82.06 237 GLN A CA 1
ATOM 1828 C C . GLN A 1 237 ? -15.621 -17.325 18.915 1.00 82.06 237 GLN A C 1
ATOM 1830 O O . GLN A 1 237 ? -16.567 -16.616 18.574 1.00 82.06 237 GLN A O 1
ATOM 1835 N N . THR A 1 238 ? -15.198 -17.381 20.174 1.00 74.50 238 THR A N 1
ATOM 1836 C CA . THR A 1 238 ? -15.728 -16.490 21.203 1.00 74.50 238 THR A CA 1
ATOM 1837 C C . THR A 1 238 ? -15.260 -15.067 20.895 1.00 74.50 238 THR A C 1
ATOM 1839 O O . THR A 1 238 ? -14.056 -14.870 20.697 1.00 74.50 238 THR A O 1
ATOM 1842 N N . PRO A 1 239 ? -16.160 -14.067 20.847 1.00 70.38 239 PRO A N 1
ATOM 1843 C CA . PRO A 1 239 ? -15.735 -12.689 20.666 1.00 70.38 239 PRO A CA 1
ATOM 1844 C C . PRO A 1 239 ? -14.760 -12.308 21.788 1.00 70.38 239 PRO A C 1
ATOM 1846 O O . PRO A 1 239 ? -14.974 -12.705 22.940 1.00 70.38 239 PRO A O 1
ATOM 1849 N N . PRO A 1 240 ? -13.677 -11.569 21.481 1.00 66.19 240 PRO A N 1
ATOM 1850 C CA . PRO A 1 240 ? -12.770 -11.097 22.516 1.00 66.19 240 PRO A CA 1
ATOM 1851 C C . PRO A 1 240 ? -13.562 -10.291 23.553 1.00 66.19 240 PRO A C 1
ATOM 1853 O O . PRO A 1 240 ? -14.441 -9.507 23.189 1.00 66.19 240 PRO A O 1
ATOM 1856 N N . ILE A 1 241 ? -13.263 -10.502 24.841 1.00 57.81 241 ILE A N 1
ATOM 1857 C CA . ILE A 1 241 ? -13.939 -9.825 25.958 1.00 57.81 241 ILE A CA 1
ATOM 1858 C C . ILE A 1 241 ? -13.918 -8.313 25.694 1.00 57.81 241 ILE A C 1
ATOM 1860 O O . ILE A 1 241 ? -12.858 -7.748 25.400 1.00 57.81 241 ILE A O 1
ATOM 1864 N N . GLU A 1 242 ? -15.089 -7.671 25.795 1.00 53.19 242 GLU A N 1
ATOM 1865 C CA . GLU A 1 242 ? -15.341 -6.261 25.445 1.00 53.19 242 GLU A CA 1
ATOM 1866 C C . GLU A 1 242 ? -14.388 -5.282 26.171 1.00 53.19 242 GLU A C 1
ATOM 1868 O O . GLU A 1 242 ? -14.099 -4.193 25.666 1.00 53.19 242 GLU A O 1
ATOM 1873 N N . GLU A 1 243 ? -13.799 -5.721 27.292 1.00 47.28 243 GLU A N 1
ATOM 1874 C CA . GLU A 1 243 ? -12.706 -5.066 28.026 1.00 47.28 243 GLU A CA 1
ATOM 1875 C C . GLU A 1 243 ? -11.462 -4.767 27.175 1.00 47.28 243 GLU A C 1
ATOM 1877 O O . GLU A 1 243 ? -10.758 -3.801 27.451 1.00 47.28 243 GLU A O 1
ATOM 1882 N N . THR A 1 244 ? -11.177 -5.532 26.117 1.00 46.00 244 THR A N 1
ATOM 1883 C CA . THR A 1 244 ? -9.988 -5.302 25.266 1.00 46.00 244 THR A CA 1
ATOM 1884 C C . THR A 1 244 ? -10.168 -4.087 24.353 1.00 46.00 244 THR A C 1
ATOM 1886 O O . THR A 1 244 ? -9.201 -3.413 24.011 1.00 46.00 244 THR A O 1
ATOM 1889 N N . ILE A 1 245 ? -11.416 -3.776 23.986 1.00 48.88 245 ILE A N 1
ATOM 1890 C CA . ILE A 1 245 ? -11.769 -2.612 23.158 1.00 48.88 245 ILE A CA 1
ATOM 1891 C C . ILE A 1 245 ? -12.018 -1.373 24.042 1.00 48.88 245 ILE A C 1
ATOM 1893 O O . ILE A 1 245 ? -11.884 -0.245 23.574 1.00 48.88 245 ILE A O 1
ATOM 1897 N N . THR A 1 246 ? -12.358 -1.570 25.323 1.00 42.69 246 THR A N 1
ATOM 1898 C CA . THR A 1 246 ? -12.679 -0.499 26.287 1.00 42.69 246 THR A CA 1
ATOM 1899 C C . THR A 1 246 ? -11.565 -0.168 27.290 1.00 42.69 246 THR A C 1
ATOM 1901 O O . THR A 1 246 ? -11.624 0.897 27.909 1.00 42.69 246 THR A O 1
ATOM 1904 N N . ARG A 1 247 ? -10.510 -0.986 27.441 1.00 43.00 247 ARG A N 1
ATOM 1905 C CA . ARG A 1 247 ? -9.322 -0.639 28.246 1.00 43.00 247 ARG A CA 1
ATOM 1906 C C . ARG A 1 247 ? -8.508 0.466 27.569 1.00 43.00 247 ARG A C 1
ATOM 1908 O O . ARG A 1 247 ? -7.552 0.175 26.859 1.00 43.00 247 ARG A O 1
ATOM 1915 N N . LYS A 1 248 ? -8.914 1.715 27.831 1.00 46.22 248 LYS A N 1
ATOM 1916 C CA . LYS A 1 248 ? -8.129 2.967 27.979 1.00 46.22 248 LYS A CA 1
ATOM 1917 C C . LYS A 1 248 ? -9.006 4.198 27.673 1.00 46.22 248 LYS A C 1
ATOM 1919 O O . LYS A 1 248 ? -8.640 5.092 26.925 1.00 46.22 248 LYS A O 1
ATOM 1924 N N . THR A 1 249 ? -10.197 4.292 28.251 1.00 47.91 249 THR A N 1
ATOM 1925 C CA . THR A 1 249 ? -11.116 5.408 27.957 1.00 47.91 249 THR A CA 1
ATOM 1926 C C . THR A 1 249 ? -10.878 6.697 28.747 1.00 47.91 249 THR A C 1
ATOM 1928 O O . THR A 1 249 ? -11.630 7.644 28.545 1.00 47.91 249 THR A O 1
ATOM 1931 N N . SER A 1 250 ? -9.858 6.816 29.604 1.00 47.22 250 SER A N 1
ATOM 1932 C CA . SER A 1 250 ? -9.752 8.018 30.447 1.00 47.22 250 SER A CA 1
ATOM 1933 C C . SER A 1 250 ? -8.993 9.208 29.840 1.00 47.22 250 SER A C 1
ATOM 1935 O O . SER A 1 250 ? -9.365 10.330 30.156 1.00 47.22 250 SER A O 1
ATOM 1937 N N . GLU A 1 251 ? -8.010 9.045 28.940 1.00 54.72 251 GLU A N 1
ATOM 1938 C CA . GLU A 1 251 ? -7.248 10.199 28.392 1.00 54.72 251 GLU A CA 1
ATOM 1939 C C . GLU A 1 251 ? -6.690 9.992 26.965 1.00 54.72 251 GLU A C 1
ATOM 1941 O O . GLU A 1 251 ? -5.656 10.548 26.565 1.00 54.72 251 GLU A O 1
ATOM 1946 N N . GLU A 1 252 ? -7.327 9.163 26.143 1.00 66.62 252 GLU A N 1
ATOM 1947 C CA . GLU A 1 252 ? -6.857 8.950 24.773 1.00 66.62 252 GLU A CA 1
ATOM 1948 C C . GLU A 1 252 ? -7.268 10.100 23.845 1.00 66.62 252 GLU A C 1
ATOM 1950 O O . GLU A 1 252 ? -8.396 10.583 23.859 1.00 66.62 252 GLU A O 1
ATOM 1955 N N . SER A 1 253 ? -6.313 10.600 23.055 1.00 72.69 253 SER A N 1
ATOM 1956 C CA . SER A 1 253 ? -6.533 11.792 22.238 1.00 72.69 253 SER A CA 1
ATOM 1957 C C . SER A 1 253 ? -6.794 11.362 20.807 1.00 72.69 253 SER A C 1
ATOM 1959 O O . SER A 1 253 ? -5.906 10.814 20.159 1.00 72.69 253 SER A O 1
ATOM 1961 N N . ILE A 1 254 ? -7.989 11.668 20.302 1.00 82.19 254 ILE A N 1
ATOM 1962 C CA . ILE A 1 254 ? -8.346 11.500 18.884 1.00 82.19 254 ILE A CA 1
ATOM 1963 C C . ILE A 1 254 ? -7.339 12.235 17.984 1.00 82.19 254 ILE A C 1
ATOM 1965 O O . ILE A 1 254 ? -7.048 11.789 16.876 1.00 82.19 254 ILE A O 1
ATOM 1969 N N . ALA A 1 255 ? -6.743 13.325 18.485 1.00 82.12 255 ALA A N 1
ATOM 1970 C CA . ALA A 1 255 ? -5.701 14.059 17.780 1.00 82.12 255 ALA A CA 1
ATOM 1971 C C . ALA A 1 255 ? -4.495 13.173 17.433 1.00 82.12 255 ALA A C 1
ATOM 1973 O O . ALA A 1 255 ? -3.959 13.318 16.344 1.00 82.12 255 ALA A O 1
ATOM 1974 N N . SER A 1 256 ? -4.120 12.194 18.267 1.00 84.00 256 SER A N 1
ATOM 1975 C CA . SER A 1 256 ? -3.021 11.270 17.947 1.00 84.00 256 SER A CA 1
ATOM 1976 C C . SER A 1 256 ? -3.278 10.439 16.683 1.00 84.00 256 SER A C 1
ATOM 1978 O O . SER A 1 256 ? -2.330 9.988 16.051 1.00 84.00 256 SER A O 1
ATOM 1980 N N . PHE A 1 257 ? -4.546 10.225 16.320 1.00 84.44 257 PHE A N 1
ATOM 1981 C CA . PHE A 1 257 ? -4.933 9.549 15.084 1.00 84.44 257 PHE A CA 1
ATOM 1982 C C . PHE A 1 257 ? -5.099 10.529 13.915 1.00 84.44 257 PHE A C 1
ATOM 1984 O O . PHE A 1 257 ? -4.674 10.247 12.798 1.00 84.44 257 PHE A O 1
ATOM 1991 N N . LEU A 1 258 ? -5.705 11.693 14.169 1.00 86.19 258 LEU A N 1
ATOM 1992 C CA . LEU A 1 258 ? -5.961 12.693 13.131 1.00 86.19 258 LEU A CA 1
ATOM 1993 C C . LEU A 1 258 ? -4.694 13.417 12.669 1.00 86.19 258 LEU A C 1
ATOM 1995 O O . LEU A 1 258 ? -4.613 13.762 11.496 1.00 86.19 258 LEU A O 1
ATOM 1999 N N . ILE A 1 259 ? -3.707 13.630 13.545 1.00 89.06 259 ILE A N 1
ATOM 2000 C CA . ILE A 1 259 ? -2.472 14.357 13.217 1.00 89.06 259 ILE A CA 1
ATOM 2001 C C . ILE A 1 259 ? -1.774 13.726 12.007 1.00 89.06 259 ILE A C 1
ATOM 2003 O O . ILE A 1 259 ? -1.629 14.437 11.012 1.00 89.06 259 ILE A O 1
ATOM 2007 N N . PRO A 1 260 ? -1.423 12.423 12.000 1.00 86.12 260 PRO A N 1
ATOM 2008 C CA . PRO A 1 260 ? -0.785 11.824 10.836 1.00 86.12 260 PRO A CA 1
ATOM 2009 C C . PRO A 1 260 ? -1.609 11.962 9.567 1.00 86.12 260 PRO A C 1
ATOM 2011 O O . PRO A 1 260 ? -1.079 12.350 8.533 1.00 86.12 260 PRO A O 1
ATOM 2014 N N . LEU A 1 261 ? -2.917 11.717 9.658 1.00 84.62 261 LEU A N 1
ATOM 2015 C CA . LEU A 1 261 ? -3.799 11.799 8.504 1.00 84.62 261 LEU A CA 1
ATOM 2016 C C . LEU A 1 261 ? -3.860 13.219 7.926 1.00 84.62 261 LEU A C 1
ATOM 2018 O O . LEU A 1 261 ? -3.736 13.402 6.720 1.00 84.62 261 LEU A O 1
ATOM 2022 N N . THR A 1 262 ? -4.010 14.229 8.782 1.00 87.81 262 THR A N 1
ATOM 2023 C CA . THR A 1 262 ? -3.986 15.635 8.355 1.00 87.81 262 THR A CA 1
ATOM 2024 C C . THR A 1 262 ? -2.627 16.030 7.789 1.00 87.81 262 THR A C 1
ATOM 2026 O O . THR A 1 262 ? -2.581 16.761 6.806 1.00 87.81 262 THR A O 1
ATOM 2029 N N . CYS A 1 263 ? -1.527 15.501 8.334 1.00 91.12 263 CYS A N 1
ATOM 2030 C CA . CYS A 1 263 ? -0.198 15.727 7.779 1.00 91.12 263 CYS A CA 1
ATOM 2031 C C . CYS A 1 263 ? -0.081 15.134 6.373 1.00 91.12 263 CYS A C 1
ATOM 2033 O O . CYS A 1 263 ? 0.382 15.825 5.473 1.00 91.12 263 CYS A O 1
ATOM 2035 N N . PHE A 1 264 ? -0.547 13.901 6.156 1.00 87.50 264 PHE A N 1
ATOM 2036 C CA . PHE A 1 264 ? -0.570 13.307 4.820 1.00 87.50 264 PHE A CA 1
ATOM 2037 C C . PHE A 1 264 ? -1.464 14.090 3.858 1.00 87.50 264 PHE A C 1
ATOM 2039 O O . PHE A 1 264 ? -1.052 14.352 2.736 1.00 87.50 264 PHE A O 1
ATOM 2046 N N . LEU A 1 265 ? -2.641 14.537 4.295 1.00 85.94 265 LEU A N 1
ATOM 2047 C CA . LEU A 1 265 ? -3.554 15.302 3.446 1.00 85.94 265 LEU A CA 1
ATOM 2048 C C . LEU A 1 265 ? -2.996 16.683 3.053 1.00 85.94 265 LEU A C 1
ATOM 2050 O O . LEU A 1 265 ? -3.243 17.141 1.943 1.00 85.94 265 LEU A O 1
ATOM 2054 N N . LEU A 1 266 ? -2.264 17.348 3.953 1.00 90.00 266 LEU A N 1
ATOM 2055 C CA . LEU A 1 266 ? -1.755 18.707 3.739 1.00 90.00 266 LEU A CA 1
ATOM 2056 C C . LEU A 1 266 ? -0.360 18.732 3.109 1.00 90.00 266 LEU A C 1
ATOM 2058 O O . LEU A 1 266 ? -0.134 19.466 2.152 1.00 90.00 266 LEU A O 1
ATOM 2062 N N . PHE A 1 267 ? 0.584 17.949 3.635 1.00 92.25 267 PHE A N 1
ATOM 2063 C CA . PHE A 1 267 ? 1.984 18.013 3.214 1.00 92.25 267 PHE A CA 1
ATOM 2064 C C . PHE A 1 267 ? 2.279 17.174 1.974 1.00 92.25 267 PHE A C 1
ATOM 2066 O O . PHE A 1 267 ? 3.171 17.553 1.219 1.00 92.25 267 PHE A O 1
ATOM 2073 N N . LEU A 1 268 ? 1.537 16.091 1.709 1.00 89.69 268 LEU A N 1
ATOM 2074 C CA . LEU A 1 268 ? 1.790 15.284 0.513 1.00 89.69 268 LEU A CA 1
ATOM 2075 C C . LEU A 1 268 ? 1.583 16.088 -0.780 1.00 89.69 268 LEU A C 1
ATOM 2077 O O . LEU A 1 268 ? 2.515 16.114 -1.582 1.00 89.69 268 LEU A O 1
ATOM 2081 N N . PRO A 1 269 ? 0.462 16.815 -0.986 1.00 87.75 269 PRO A N 1
ATOM 2082 C CA . PRO A 1 269 ? 0.309 17.660 -2.171 1.00 87.75 269 PRO A CA 1
ATOM 2083 C C . PRO A 1 269 ? 1.384 18.749 -2.261 1.00 87.75 269 PRO A C 1
ATOM 2085 O O . PRO A 1 269 ? 1.904 19.007 -3.342 1.00 87.75 269 PRO A O 1
ATOM 2088 N N . ILE A 1 270 ? 1.768 19.348 -1.126 1.00 91.25 270 ILE A N 1
ATOM 2089 C CA . ILE A 1 270 ? 2.830 20.363 -1.073 1.00 91.25 270 ILE A CA 1
ATOM 2090 C C . ILE A 1 270 ? 4.155 19.776 -1.567 1.00 91.25 270 ILE A C 1
ATOM 2092 O O . ILE A 1 270 ? 4.797 20.368 -2.428 1.00 91.25 270 ILE A O 1
ATOM 2096 N N . PHE A 1 271 ? 4.557 18.604 -1.070 1.00 91.81 271 PHE A N 1
ATOM 2097 C CA . PHE A 1 271 ? 5.803 17.969 -1.490 1.00 91.81 271 PHE A CA 1
ATOM 2098 C C . PHE A 1 271 ? 5.761 17.436 -2.915 1.00 91.81 271 PHE A C 1
ATOM 2100 O O . PHE A 1 271 ? 6.794 17.458 -3.578 1.00 91.81 271 PHE A O 1
ATOM 2107 N N . LEU A 1 272 ? 4.610 16.962 -3.394 1.00 88.69 272 LEU A N 1
ATOM 2108 C CA . LEU A 1 272 ? 4.451 16.569 -4.794 1.00 88.69 272 LEU A CA 1
ATOM 2109 C C . LEU A 1 272 ? 4.684 17.773 -5.713 1.00 88.69 272 LEU A C 1
ATOM 2111 O O . LEU A 1 272 ? 5.468 17.674 -6.651 1.00 88.69 272 LEU A O 1
ATOM 2115 N N . LEU A 1 273 ? 4.089 18.926 -5.397 1.00 89.94 273 LEU A N 1
ATOM 2116 C CA . LEU A 1 273 ? 4.252 20.154 -6.180 1.00 89.94 273 LEU A CA 1
ATOM 2117 C C . LEU A 1 273 ? 5.648 20.773 -6.043 1.00 89.94 273 LEU A C 1
ATOM 2119 O O . LEU A 1 273 ? 6.196 21.271 -7.025 1.00 89.94 273 LEU A O 1
ATOM 2123 N N . TYR A 1 274 ? 6.235 20.732 -4.847 1.00 91.38 274 TYR A N 1
ATOM 2124 C CA . TYR A 1 274 ? 7.581 21.245 -4.599 1.00 91.38 274 TYR A CA 1
ATOM 2125 C C . TYR A 1 274 ? 8.643 20.422 -5.338 1.00 91.38 274 TYR A C 1
ATOM 2127 O O . TYR A 1 274 ? 9.436 20.975 -6.094 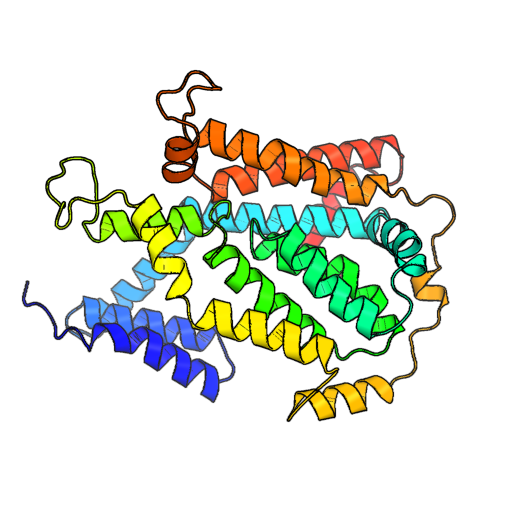1.00 91.38 274 TYR A O 1
ATOM 2135 N N . LEU A 1 275 ? 8.632 19.092 -5.177 1.00 89.88 275 LEU A N 1
ATOM 2136 C CA . LEU A 1 275 ? 9.570 18.203 -5.874 1.00 89.88 275 LEU A CA 1
ATOM 2137 C C . LEU A 1 275 ? 9.284 18.106 -7.376 1.00 89.88 275 LEU A C 1
ATOM 2139 O O . LEU A 1 275 ? 10.187 17.798 -8.145 1.00 89.88 275 LEU A O 1
ATOM 2143 N N . GLY A 1 276 ? 8.056 18.416 -7.790 1.00 86.06 276 GLY A N 1
ATOM 2144 C CA . GLY A 1 276 ? 7.656 18.557 -9.186 1.00 86.06 276 GLY A CA 1
ATOM 2145 C C . GLY A 1 276 ? 8.052 19.886 -9.834 1.00 86.06 276 GLY A C 1
ATOM 2146 O O . GLY A 1 276 ? 7.683 20.123 -10.980 1.00 86.06 276 GLY A O 1
ATOM 2147 N N . ASN A 1 277 ? 8.769 20.767 -9.125 1.00 88.12 277 ASN A N 1
ATOM 2148 C CA . ASN A 1 277 ? 9.194 22.079 -9.620 1.00 88.12 277 ASN A CA 1
ATOM 2149 C C . ASN A 1 277 ? 8.023 22.958 -10.113 1.00 88.12 277 ASN A C 1
ATOM 2151 O O . ASN A 1 277 ? 8.088 23.578 -11.178 1.00 88.12 277 ASN A O 1
ATOM 2155 N N . SER A 1 278 ? 6.931 22.993 -9.344 1.00 90.31 278 SER A N 1
ATOM 2156 C CA . SER A 1 278 ? 5.741 23.780 -9.676 1.00 90.31 278 SER A CA 1
ATOM 2157 C C . SER A 1 278 ? 5.996 25.290 -9.611 1.00 90.31 278 SER A C 1
ATOM 2159 O O . SER A 1 278 ? 6.670 25.785 -8.704 1.00 90.31 278 SER A O 1
ATOM 2161 N N . GLN A 1 279 ? 5.348 26.044 -10.502 1.00 89.31 279 GLN A N 1
ATOM 2162 C CA . GLN A 1 279 ? 5.315 27.514 -10.501 1.00 89.31 279 GLN A CA 1
ATOM 2163 C C . GLN A 1 279 ? 4.897 28.124 -9.156 1.00 89.31 279 GLN A C 1
ATOM 2165 O O . GLN A 1 279 ? 5.394 29.186 -8.785 1.00 89.31 279 GLN A O 1
ATOM 2170 N N . LEU A 1 280 ? 4.052 27.437 -8.376 1.00 88.44 280 LEU A N 1
ATOM 2171 C CA . LEU A 1 280 ? 3.644 27.891 -7.039 1.00 88.44 280 LEU A CA 1
ATOM 2172 C C . LEU A 1 280 ? 4.815 28.033 -6.054 1.00 88.44 280 LEU A C 1
ATOM 2174 O O . LEU A 1 280 ? 4.728 28.815 -5.111 1.00 88.44 280 LEU A O 1
ATOM 2178 N N . PHE A 1 281 ? 5.901 27.294 -6.277 1.00 88.06 281 PHE A N 1
ATOM 2179 C CA . PHE A 1 281 ? 7.116 27.330 -5.465 1.00 88.06 281 PHE A CA 1
ATOM 2180 C C . PHE A 1 281 ? 8.295 27.977 -6.210 1.00 88.06 281 PHE A C 1
ATOM 2182 O O . PHE A 1 281 ? 9.443 27.803 -5.811 1.00 88.06 281 PHE A O 1
ATOM 2189 N N . GLY A 1 282 ? 8.016 28.736 -7.279 1.00 84.50 282 GLY A N 1
ATOM 2190 C CA . GLY A 1 282 ? 9.030 29.411 -8.097 1.00 84.50 282 GLY A CA 1
ATOM 2191 C C . GLY A 1 282 ? 9.645 28.543 -9.198 1.00 84.50 282 GLY A C 1
ATOM 2192 O O . GLY A 1 282 ? 10.664 28.927 -9.769 1.00 84.50 282 GLY A O 1
ATOM 2193 N N . GLY A 1 283 ? 9.052 27.383 -9.488 1.00 88.44 283 GLY A N 1
ATOM 2194 C CA . GLY A 1 283 ? 9.474 26.503 -10.572 1.00 88.44 283 GLY A CA 1
ATOM 2195 C C . GLY A 1 283 ? 8.890 26.873 -11.939 1.00 88.44 283 GLY A C 1
ATOM 2196 O O . GLY A 1 283 ? 8.245 27.907 -12.103 1.00 88.44 283 GLY A O 1
ATOM 2197 N N . GLN A 1 284 ? 9.126 26.019 -12.935 1.00 85.81 284 GLN A N 1
ATOM 2198 C CA . GLN A 1 284 ? 8.689 26.253 -14.321 1.00 85.81 284 GLN A CA 1
ATOM 2199 C C . GLN A 1 284 ? 7.385 25.521 -14.659 1.00 85.81 284 GLN A C 1
ATOM 2201 O O . GLN A 1 284 ? 6.615 25.995 -15.495 1.00 85.81 284 GLN A O 1
ATOM 2206 N N . ASN A 1 285 ? 7.097 24.428 -13.950 1.00 84.25 285 ASN A N 1
ATOM 2207 C CA . ASN A 1 285 ? 6.058 23.485 -14.334 1.00 84.25 285 ASN A CA 1
ATOM 2208 C C . ASN A 1 285 ? 4.675 23.937 -13.857 1.00 84.25 285 ASN A C 1
ATOM 2210 O O . ASN A 1 285 ? 4.505 24.428 -12.730 1.00 84.25 285 ASN A O 1
ATOM 2214 N N . GLY A 1 286 ? 3.657 23.713 -14.688 1.00 85.94 286 GLY A N 1
ATOM 2215 C CA . GLY A 1 286 ? 2.261 23.856 -14.270 1.00 85.94 286 GLY A CA 1
ATOM 2216 C C . GLY A 1 286 ? 1.891 22.893 -13.129 1.00 85.94 286 GLY A C 1
ATOM 2217 O O . GLY A 1 286 ? 2.664 22.019 -12.747 1.00 85.94 286 GLY A O 1
ATOM 2218 N N . LEU A 1 287 ? 0.681 23.014 -12.570 1.00 81.19 287 LEU A N 1
ATOM 2219 C CA . LEU A 1 287 ? 0.214 22.096 -11.514 1.00 81.19 287 LEU A CA 1
ATOM 2220 C C . LEU A 1 287 ? 0.225 20.628 -11.959 1.00 81.19 287 LEU A C 1
ATOM 2222 O O . LEU A 1 287 ? 0.646 19.761 -11.202 1.00 81.19 287 LEU A O 1
ATOM 2226 N N . LEU A 1 288 ? -0.250 20.358 -13.175 1.00 76.88 288 LEU A N 1
ATOM 2227 C CA . LEU A 1 288 ? -0.358 19.002 -13.707 1.00 76.88 288 LEU A CA 1
ATOM 2228 C C . LEU A 1 288 ? 1.011 18.430 -14.093 1.00 76.88 288 LEU A C 1
ATOM 2230 O O . LEU A 1 288 ? 1.345 17.318 -13.705 1.00 76.88 288 LEU A O 1
ATOM 2234 N N . GLU A 1 289 ? 1.817 19.225 -14.786 1.00 78.75 289 GLU A N 1
ATOM 2235 C CA . GLU A 1 289 ? 3.183 18.889 -15.198 1.00 78.75 289 GLU A CA 1
ATOM 2236 C C . GLU A 1 289 ? 4.098 18.640 -13.989 1.00 78.75 289 GLU A C 1
ATOM 2238 O O . GLU A 1 289 ? 4.887 17.696 -13.968 1.00 78.75 289 GLU A O 1
ATOM 2243 N N . ALA A 1 290 ? 3.918 19.403 -12.905 1.00 82.75 290 ALA A N 1
ATOM 2244 C CA . ALA A 1 290 ? 4.623 19.144 -11.657 1.00 82.75 290 ALA A CA 1
ATOM 2245 C C . ALA A 1 290 ? 4.297 17.756 -11.088 1.00 82.75 290 ALA A C 1
ATOM 2247 O O . ALA A 1 290 ? 5.192 17.080 -10.594 1.00 82.75 290 ALA A O 1
ATOM 2248 N N . LEU A 1 291 ? 3.049 17.288 -11.185 1.00 79.75 291 LEU A N 1
ATOM 2249 C CA . LEU A 1 291 ? 2.680 15.938 -10.742 1.00 79.75 291 LEU A CA 1
ATOM 2250 C C . LEU A 1 291 ? 3.254 14.833 -11.639 1.00 79.75 291 LEU A C 1
ATOM 2252 O O . LEU A 1 291 ? 3.441 13.718 -11.160 1.00 79.75 291 LEU A O 1
ATOM 2256 N N . GLN A 1 292 ? 3.541 15.126 -12.908 1.00 75.12 292 GLN A N 1
ATOM 2257 C CA . GLN A 1 292 ? 4.140 14.170 -13.845 1.00 75.12 292 GLN A CA 1
ATOM 2258 C C . GLN A 1 292 ? 5.644 13.996 -13.593 1.00 75.12 292 GLN A C 1
ATOM 2260 O O . GLN A 1 292 ? 6.141 12.874 -13.600 1.00 75.12 292 GLN A O 1
ATOM 2265 N N . HIS A 1 293 ? 6.358 15.089 -13.306 1.00 77.62 293 HIS A N 1
ATOM 2266 C CA . HIS A 1 293 ? 7.814 15.074 -13.110 1.00 77.62 293 HIS A CA 1
ATOM 2267 C C . HIS A 1 293 ? 8.264 14.925 -11.649 1.00 77.62 293 HIS A C 1
ATOM 2269 O O . HIS A 1 293 ? 9.462 14.931 -11.359 1.00 77.62 293 HIS A O 1
ATOM 2275 N N . THR A 1 294 ? 7.333 14.810 -10.702 1.00 84.62 294 THR A N 1
ATOM 2276 C CA . THR A 1 294 ? 7.672 14.708 -9.279 1.00 84.62 294 THR A CA 1
ATOM 2277 C C . THR A 1 294 ? 8.207 13.331 -8.892 1.00 84.62 294 THR A C 1
ATOM 2279 O O . THR A 1 294 ? 7.796 12.293 -9.413 1.00 84.62 294 THR A O 1
ATOM 2282 N N . ASN A 1 295 ? 9.078 13.298 -7.883 1.00 86.50 295 ASN A N 1
ATOM 2283 C CA . ASN A 1 295 ? 9.466 12.052 -7.234 1.00 86.50 295 ASN A CA 1
ATOM 2284 C C . ASN A 1 295 ? 8.471 11.709 -6.120 1.00 86.50 295 ASN A C 1
ATOM 2286 O O . ASN A 1 295 ? 8.649 12.079 -4.958 1.00 86.50 295 ASN A O 1
ATOM 2290 N N . VAL A 1 296 ? 7.446 10.945 -6.490 1.00 85.62 296 VAL A N 1
ATOM 2291 C CA . VAL A 1 296 ? 6.365 10.515 -5.596 1.00 85.62 296 VAL A CA 1
ATOM 2292 C C . VAL A 1 296 ? 6.883 9.813 -4.334 1.00 85.62 296 VAL A C 1
ATOM 2294 O O . VAL A 1 296 ? 6.421 10.107 -3.229 1.00 85.62 296 VAL A O 1
ATOM 2297 N N . MET A 1 297 ? 7.866 8.916 -4.472 1.00 87.38 297 MET A N 1
ATOM 2298 C CA . MET A 1 297 ? 8.417 8.162 -3.337 1.00 87.38 297 MET A CA 1
ATOM 2299 C C . MET A 1 297 ? 9.117 9.087 -2.339 1.00 87.38 297 MET A C 1
ATOM 2301 O O . MET A 1 297 ? 8.946 8.943 -1.127 1.00 87.38 297 MET A O 1
ATOM 2305 N N . ALA A 1 298 ? 9.857 10.084 -2.829 1.00 90.38 298 ALA A N 1
ATOM 2306 C CA . ALA A 1 298 ? 10.471 11.097 -1.979 1.00 90.38 298 ALA A CA 1
ATOM 2307 C C . ALA A 1 298 ? 9.415 11.980 -1.296 1.00 90.38 298 ALA A C 1
ATOM 2309 O O . ALA A 1 298 ? 9.522 12.220 -0.092 1.00 90.38 298 ALA A O 1
ATOM 2310 N N . SER A 1 299 ? 8.363 12.403 -2.007 1.00 90.75 299 SER A N 1
ATOM 2311 C CA . SER A 1 299 ? 7.260 13.180 -1.422 1.00 90.75 299 SER A CA 1
ATOM 2312 C C . SER A 1 299 ? 6.570 12.424 -0.282 1.00 90.75 299 SER A C 1
ATOM 2314 O O . SER A 1 299 ? 6.337 12.993 0.789 1.00 90.75 299 SER A O 1
ATOM 2316 N N . LEU A 1 300 ? 6.294 11.130 -0.470 1.00 90.12 300 LEU A N 1
ATOM 2317 C CA . LEU A 1 300 ? 5.750 10.252 0.568 1.00 90.12 300 LEU A CA 1
ATOM 2318 C C . LEU A 1 300 ? 6.696 10.114 1.766 1.00 90.12 300 LEU A C 1
ATOM 2320 O O . LEU A 1 300 ? 6.256 10.183 2.918 1.00 90.12 300 LEU A O 1
ATOM 2324 N N . CYS A 1 301 ? 7.994 9.950 1.506 1.00 92.69 301 CYS A N 1
ATOM 2325 C CA . CYS A 1 301 ? 9.013 9.841 2.544 1.00 92.69 301 CYS A CA 1
ATOM 2326 C C . CYS A 1 301 ? 9.080 11.121 3.393 1.00 92.69 301 CYS A C 1
ATOM 2328 O O . CYS A 1 301 ? 8.902 11.054 4.610 1.00 92.69 301 CYS A O 1
ATOM 2330 N N . PHE A 1 302 ? 9.215 12.302 2.776 1.00 93.69 302 PHE A N 1
ATOM 2331 C CA . PHE A 1 302 ? 9.242 13.581 3.498 1.00 93.69 302 PHE A CA 1
ATOM 2332 C C . PHE A 1 302 ? 7.952 13.847 4.276 1.00 93.69 302 PHE A C 1
ATOM 2334 O O . PHE A 1 302 ? 8.000 14.279 5.431 1.00 93.69 302 PHE A O 1
ATOM 2341 N N . THR A 1 303 ? 6.799 13.518 3.692 1.00 92.88 303 THR A N 1
ATOM 2342 C CA . THR A 1 303 ? 5.506 13.604 4.382 1.00 92.88 303 THR A CA 1
ATOM 2343 C C . THR A 1 303 ? 5.477 12.714 5.626 1.00 92.88 303 THR A C 1
ATOM 2345 O O . THR A 1 303 ? 5.028 13.143 6.690 1.00 92.88 303 THR A O 1
ATOM 2348 N N . SER A 1 304 ? 6.008 11.494 5.522 1.00 91.81 304 SER A N 1
ATOM 2349 C CA . SER A 1 304 ? 6.083 10.544 6.636 1.00 91.81 304 SER A CA 1
ATOM 2350 C C . SER A 1 304 ? 7.035 11.019 7.734 1.00 91.81 304 SER A C 1
ATOM 2352 O O . SER A 1 304 ? 6.714 10.883 8.915 1.00 91.81 304 SER A O 1
ATOM 2354 N N . ILE A 1 305 ? 8.161 11.650 7.373 1.00 94.38 305 ILE A N 1
ATOM 2355 C CA . ILE A 1 305 ? 9.074 12.290 8.333 1.00 94.38 305 ILE A CA 1
ATOM 2356 C C . ILE A 1 305 ? 8.327 13.376 9.107 1.00 94.38 305 ILE A C 1
ATOM 2358 O O . ILE A 1 305 ? 8.259 13.300 10.333 1.00 94.38 305 ILE A O 1
ATOM 2362 N N . ILE A 1 306 ? 7.711 14.341 8.414 1.00 94.62 306 ILE A N 1
ATOM 2363 C CA . ILE A 1 306 ? 6.971 15.437 9.060 1.00 94.62 306 ILE A CA 1
ATOM 2364 C C . ILE A 1 306 ? 5.859 14.892 9.960 1.00 94.62 306 ILE A C 1
ATOM 2366 O O . ILE A 1 306 ? 5.754 15.288 11.121 1.00 94.62 306 ILE A O 1
ATOM 2370 N N . SER A 1 307 ? 5.075 13.939 9.460 1.00 92.56 307 SER A N 1
ATOM 2371 C CA . SER A 1 307 ? 4.008 13.275 10.211 1.00 92.56 307 SER A CA 1
ATOM 2372 C C . SER A 1 307 ? 4.528 12.618 11.497 1.00 92.56 307 SER A C 1
ATOM 2374 O O . SER A 1 307 ? 3.988 12.854 12.582 1.00 92.56 307 SER A O 1
ATOM 2376 N N . SER A 1 308 ? 5.627 11.861 11.409 1.00 91.38 308 SER A N 1
ATOM 2377 C CA . SER A 1 308 ? 6.242 11.192 12.562 1.00 91.38 308 SER A CA 1
ATOM 2378 C C . SER A 1 308 ? 6.801 12.179 13.593 1.00 91.38 308 SER A C 1
ATOM 2380 O O . SER A 1 308 ? 6.634 11.968 14.795 1.00 91.38 308 SER A O 1
ATOM 2382 N N . VAL A 1 309 ? 7.399 13.289 13.143 1.00 92.12 309 VAL A N 1
ATOM 2383 C CA . VAL A 1 309 ? 7.953 14.335 14.012 1.00 92.12 309 VAL A CA 1
ATOM 2384 C C . VAL A 1 309 ? 6.836 15.088 14.723 1.00 92.12 309 VAL A C 1
ATOM 2386 O O . VAL A 1 309 ? 6.878 15.212 15.946 1.00 92.12 309 VAL A O 1
ATOM 2389 N N . ILE A 1 310 ? 5.811 15.547 13.999 1.00 92.94 310 ILE A N 1
ATOM 2390 C CA . ILE A 1 310 ? 4.680 16.276 14.590 1.00 92.94 310 ILE A CA 1
ATOM 2391 C C . ILE A 1 310 ? 3.943 15.383 15.591 1.00 92.94 310 ILE A C 1
ATOM 2393 O O . ILE A 1 310 ? 3.657 15.821 16.708 1.00 92.94 310 ILE A O 1
ATOM 2397 N N . LEU A 1 311 ? 3.687 14.117 15.239 1.00 89.81 311 LEU A N 1
ATOM 2398 C CA . LEU A 1 311 ? 3.086 13.166 16.168 1.00 89.81 311 LEU A CA 1
ATOM 2399 C C . LEU A 1 311 ? 3.994 12.932 17.384 1.00 89.81 311 LEU A C 1
ATOM 2401 O O . LEU A 1 311 ? 3.523 13.001 18.515 1.00 89.81 311 LEU A O 1
ATOM 2405 N N . GLY A 1 312 ? 5.294 12.714 17.182 1.00 87.88 312 GLY A N 1
ATOM 2406 C CA . GLY A 1 312 ? 6.262 12.532 18.265 1.00 87.88 312 GLY A CA 1
ATOM 2407 C C . GLY A 1 312 ? 6.284 13.712 19.241 1.00 87.88 312 GLY A C 1
ATOM 2408 O O . GLY A 1 312 ? 6.157 13.512 20.450 1.00 87.88 312 GLY A O 1
ATOM 2409 N N . VAL A 1 313 ? 6.354 14.943 18.728 1.00 88.56 313 VAL A N 1
ATOM 2410 C CA . VAL A 1 313 ? 6.309 16.181 19.525 1.00 88.56 313 VAL A CA 1
ATOM 2411 C C . VAL A 1 313 ? 4.985 16.305 20.273 1.00 88.56 313 VAL A C 1
ATOM 2413 O O . VAL A 1 313 ? 4.985 16.587 21.472 1.00 88.56 313 VAL A O 1
ATOM 2416 N N . PHE A 1 314 ? 3.857 16.037 19.614 1.00 88.19 314 PHE A N 1
ATOM 2417 C CA . PHE A 1 314 ? 2.542 16.056 20.254 1.00 88.19 314 PHE A CA 1
ATOM 2418 C C . PHE A 1 314 ? 2.454 15.063 21.422 1.00 88.19 314 PHE A C 1
ATOM 2420 O O . PHE A 1 314 ? 1.932 15.388 22.492 1.00 88.19 314 PHE A O 1
ATOM 2427 N N . LEU A 1 315 ? 3.002 13.860 21.250 1.00 86.12 315 LEU A N 1
ATOM 2428 C CA . LEU A 1 315 ? 2.999 12.832 22.285 1.00 86.12 315 LEU A CA 1
ATOM 2429 C C . LEU A 1 315 ? 3.929 13.161 23.462 1.00 86.12 315 LEU A C 1
ATOM 2431 O O . LEU A 1 315 ? 3.570 12.871 24.609 1.00 86.12 315 LEU A O 1
ATOM 2435 N N . LEU A 1 316 ? 5.076 13.797 23.201 1.00 85.56 316 LEU A N 1
ATOM 2436 C CA . LEU A 1 316 ? 5.958 14.337 24.242 1.00 85.56 316 LEU A CA 1
ATOM 2437 C C . LEU A 1 316 ? 5.275 15.471 25.012 1.00 85.56 316 LEU A C 1
ATOM 2439 O O . LEU A 1 316 ? 5.291 15.474 26.241 1.00 85.56 316 LEU A O 1
ATOM 2443 N N . TYR A 1 317 ? 4.615 16.392 24.304 1.00 84.81 317 TYR A N 1
ATOM 2444 C CA . TYR A 1 317 ? 3.873 17.501 24.907 1.00 84.81 317 TYR A CA 1
ATOM 2445 C C . TYR A 1 317 ?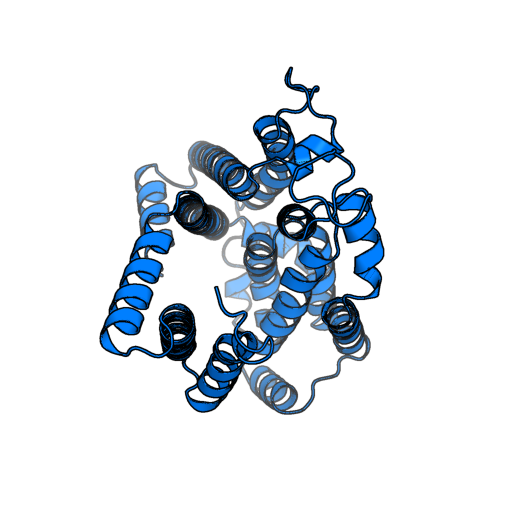 2.746 17.005 25.821 1.00 84.81 317 TYR A C 1
ATOM 2447 O O . TYR A 1 317 ? 2.568 17.498 26.933 1.00 84.81 317 TYR A O 1
ATOM 2455 N N . LYS A 1 318 ? 2.024 15.962 25.396 1.00 81.56 318 LYS A N 1
ATOM 2456 C CA . LYS A 1 318 ? 0.993 15.296 26.206 1.00 81.56 318 LYS A CA 1
ATOM 2457 C C . LYS A 1 318 ? 1.555 14.359 27.286 1.00 81.56 318 LYS A C 1
ATOM 2459 O O . LYS A 1 318 ? 0.763 13.708 27.957 1.00 81.56 318 LYS A O 1
ATOM 2464 N N . LYS A 1 319 ? 2.883 14.266 27.451 1.00 74.94 319 LYS A N 1
ATOM 2465 C CA . LYS A 1 319 ? 3.581 13.366 28.393 1.00 74.94 319 LYS A CA 1
ATOM 2466 C C . LYS A 1 319 ? 3.148 11.895 28.290 1.00 74.94 319 LYS A C 1
ATOM 2468 O O . LYS A 1 319 ? 3.265 11.141 29.250 1.00 74.94 319 LYS A O 1
ATOM 2473 N N . LYS A 1 320 ? 2.673 11.466 27.115 1.00 67.06 320 LYS A N 1
ATOM 2474 C CA . LYS A 1 320 ? 2.212 10.086 26.875 1.00 67.06 320 LYS A CA 1
ATOM 2475 C C . LYS A 1 320 ? 3.354 9.103 26.642 1.00 67.06 320 LYS A C 1
ATOM 2477 O O . LYS A 1 320 ? 3.161 7.896 26.718 1.00 67.06 320 LYS A O 1
ATOM 2482 N N . THR A 1 321 ? 4.533 9.617 26.315 1.00 69.19 321 THR A N 1
ATOM 2483 C CA . THR A 1 321 ? 5.751 8.844 26.072 1.00 69.19 321 THR A CA 1
ATOM 2484 C C . THR A 1 321 ? 6.962 9.701 26.423 1.00 69.19 321 THR A C 1
ATOM 2486 O O . THR A 1 321 ? 6.890 10.929 26.451 1.00 69.19 321 THR A O 1
ATOM 2489 N N . THR A 1 322 ? 8.083 9.049 26.712 1.00 76.81 322 THR A N 1
ATOM 2490 C CA . THR A 1 322 ? 9.393 9.679 26.906 1.00 76.81 322 THR A CA 1
ATOM 2491 C C . THR A 1 322 ? 10.204 9.587 25.611 1.00 76.81 322 THR A C 1
ATOM 2493 O O . THR A 1 322 ? 9.938 8.732 24.771 1.00 76.81 322 THR A O 1
ATOM 2496 N N . ILE A 1 323 ? 11.251 10.401 25.462 1.00 71.69 323 ILE A N 1
ATOM 2497 C CA . ILE A 1 323 ? 12.193 10.322 24.328 1.00 71.69 323 ILE A CA 1
ATOM 2498 C C . ILE A 1 323 ? 12.759 8.899 24.173 1.00 71.69 323 ILE A C 1
ATOM 2500 O O . ILE A 1 323 ? 12.761 8.354 23.074 1.00 71.69 323 ILE A O 1
ATOM 2504 N N . LYS A 1 324 ? 13.140 8.242 25.279 1.00 71.38 324 LYS A N 1
ATOM 2505 C CA . LYS A 1 324 ? 13.561 6.826 25.268 1.00 71.38 324 LYS A CA 1
ATOM 2506 C C . LYS A 1 324 ? 12.464 5.888 24.752 1.00 71.38 324 LYS A C 1
ATOM 2508 O O . LYS A 1 324 ? 12.760 4.961 24.008 1.00 71.38 324 LYS A O 1
ATOM 2513 N N . GLY A 1 325 ? 11.212 6.159 25.121 1.00 73.19 325 GLY A N 1
ATOM 2514 C CA . GLY A 1 325 ? 10.048 5.424 24.634 1.00 73.19 325 GLY A CA 1
ATOM 2515 C C . GLY A 1 325 ? 9.895 5.558 23.123 1.00 73.19 325 GLY A C 1
ATOM 2516 O O . GLY A 1 325 ? 9.773 4.543 22.451 1.00 73.19 325 GLY A O 1
ATOM 2517 N N . LEU A 1 326 ? 10.009 6.774 22.574 1.00 75.62 326 LEU A N 1
ATOM 2518 C CA . LEU A 1 326 ? 9.970 7.008 21.125 1.00 75.62 326 LEU A CA 1
ATOM 2519 C C . LEU A 1 326 ? 11.061 6.224 20.384 1.00 75.62 326 LEU A C 1
ATOM 2521 O O . LEU A 1 326 ? 10.750 5.548 19.411 1.00 75.62 326 LEU A O 1
ATOM 2525 N N . PHE A 1 327 ? 12.306 6.233 20.874 1.00 74.44 327 PHE A N 1
ATOM 2526 C CA . PHE A 1 327 ? 13.387 5.444 20.268 1.00 74.44 327 PHE A CA 1
ATOM 2527 C C . PHE A 1 327 ? 13.114 3.936 20.304 1.00 74.44 327 PHE A C 1
ATOM 2529 O O . PHE A 1 327 ? 13.338 3.251 19.307 1.00 74.44 327 PHE A O 1
ATOM 2536 N N . GLN A 1 328 ? 12.590 3.418 21.418 1.00 76.50 328 GLN A N 1
ATOM 2537 C CA . GLN A 1 328 ? 12.182 2.014 21.511 1.00 76.50 328 GLN A CA 1
ATOM 2538 C C . GLN A 1 328 ? 11.047 1.686 20.538 1.00 76.50 328 GLN A C 1
ATOM 2540 O O . GLN A 1 328 ? 11.063 0.620 19.929 1.00 76.50 328 GLN A O 1
ATOM 2545 N N . VAL A 1 329 ? 10.081 2.595 20.363 1.00 76.25 329 VAL A N 1
ATOM 2546 C CA . VAL A 1 329 ? 8.999 2.429 19.386 1.00 76.25 329 VAL A CA 1
ATOM 2547 C C . VAL A 1 329 ? 9.548 2.365 17.965 1.00 76.25 329 VAL A C 1
ATOM 2549 O O . VAL A 1 329 ? 9.210 1.433 17.239 1.00 76.25 329 VAL A O 1
ATOM 2552 N N . SER A 1 330 ? 10.418 3.298 17.582 1.00 73.38 330 SER A N 1
ATOM 2553 C CA . SER A 1 330 ? 11.038 3.310 16.255 1.00 73.38 330 SER A CA 1
ATOM 2554 C C . SER A 1 330 ? 11.842 2.052 15.981 1.00 73.38 330 SER A C 1
ATOM 2556 O O . SER A 1 330 ? 11.723 1.470 14.906 1.00 73.38 330 SER A O 1
ATOM 2558 N N . PHE A 1 331 ? 12.605 1.583 16.966 1.00 74.44 331 PHE A N 1
ATOM 2559 C CA . PHE A 1 331 ? 13.394 0.368 16.815 1.00 74.44 331 PHE A CA 1
ATOM 2560 C C . PHE A 1 331 ? 12.514 -0.885 16.695 1.00 74.44 331 PHE A C 1
ATOM 2562 O O . PHE A 1 331 ? 12.715 -1.699 15.794 1.00 74.44 331 PHE A O 1
ATOM 2569 N N . ALA A 1 332 ? 11.501 -1.016 17.558 1.00 75.56 332 ALA A N 1
ATOM 2570 C CA . ALA A 1 332 ? 10.562 -2.136 17.531 1.00 75.56 332 ALA A CA 1
ATOM 2571 C C . ALA A 1 332 ? 9.746 -2.178 16.231 1.00 75.56 332 ALA A C 1
ATOM 2573 O O . ALA A 1 332 ? 9.537 -3.254 15.672 1.00 75.56 332 ALA A O 1
ATOM 2574 N N . SER A 1 333 ? 9.334 -1.011 15.727 1.00 71.50 333 SER A N 1
ATOM 2575 C CA . SER A 1 333 ? 8.559 -0.895 14.495 1.00 71.50 333 SER A CA 1
ATOM 2576 C C . SER A 1 333 ? 9.331 -1.361 13.262 1.00 71.50 333 SER A C 1
ATOM 2578 O O . SER A 1 333 ? 8.740 -2.003 12.402 1.00 71.50 333 SER A O 1
ATOM 2580 N N . ILE A 1 334 ? 10.623 -1.038 13.157 1.00 72.62 334 ILE A N 1
ATOM 2581 C CA . ILE A 1 334 ? 11.445 -1.402 11.990 1.00 72.62 334 ILE A CA 1
ATOM 2582 C C . ILE A 1 334 ? 11.748 -2.904 11.981 1.00 72.62 334 ILE A C 1
ATOM 2584 O O . ILE A 1 334 ? 11.761 -3.530 10.926 1.00 72.62 334 ILE A O 1
ATOM 2588 N N . TRP A 1 335 ? 11.952 -3.497 13.158 1.00 67.31 335 TRP A N 1
ATOM 2589 C CA . TRP A 1 335 ? 12.297 -4.914 13.299 1.00 67.31 335 TRP A CA 1
ATOM 2590 C C . TRP A 1 335 ? 11.092 -5.844 13.472 1.00 67.31 335 TRP A C 1
ATOM 2592 O O . TRP A 1 335 ? 11.269 -7.047 13.657 1.00 67.31 335 TRP A O 1
ATOM 2602 N N . GLY A 1 336 ? 9.866 -5.312 13.443 1.00 58.00 336 GLY A N 1
ATOM 2603 C CA . GLY A 1 336 ? 8.650 -6.102 13.648 1.00 58.00 336 GLY A CA 1
ATOM 2604 C C . GLY A 1 336 ? 8.583 -6.782 15.021 1.00 58.00 336 GLY A C 1
ATOM 2605 O O . GLY A 1 336 ? 7.847 -7.756 15.192 1.00 58.00 336 GLY A O 1
ATOM 2606 N N . MET A 1 337 ? 9.345 -6.292 16.004 1.00 44.16 337 MET A N 1
ATOM 2607 C CA . MET A 1 337 ? 9.358 -6.841 17.357 1.00 44.16 337 MET A CA 1
ATOM 2608 C C . MET A 1 337 ? 8.087 -6.392 18.080 1.00 44.16 337 MET A C 1
ATOM 2610 O O . MET A 1 337 ? 8.019 -5.295 18.634 1.00 44.16 337 MET A O 1
ATOM 2614 N N . ARG A 1 338 ? 7.049 -7.234 18.052 1.00 44.62 338 ARG A N 1
ATOM 2615 C CA . ARG A 1 338 ? 5.889 -7.080 18.937 1.00 44.62 338 ARG A CA 1
ATOM 2616 C C . ARG A 1 338 ? 6.298 -7.508 20.346 1.00 44.62 338 ARG A C 1
ATOM 2618 O O . ARG A 1 338 ? 6.563 -8.688 20.553 1.00 44.62 338 ARG A O 1
ATOM 2625 N N . ASN A 1 339 ? 6.337 -6.549 21.273 1.00 34.31 339 ASN A N 1
ATOM 2626 C CA . ASN A 1 339 ? 6.283 -6.834 22.711 1.00 34.31 339 ASN A CA 1
ATOM 2627 C C . ASN A 1 339 ? 4.888 -7.303 23.120 1.00 34.31 339 ASN A C 1
ATOM 2629 O O . ASN A 1 339 ? 3.901 -6.785 22.541 1.00 34.31 339 ASN A O 1
#

Foldseek 3Di:
DPDPPPCLQVVLVVQLVVCCVVVVDNVVSNLSSLLSVLCVVVVNDNVRSVVSSVVVVVCLCPDPLNVLLLLLLLLLLLLLLLCVLLCLLLVVLVVCCVVLPAPLSLLVLLVVQLLVQQQALSCQLSLNCSNSVVVCLQRLQQPVLSNLLSNLRRVLSQLQDCNHPCNLVQLVVLVVCQEPCDDDPSHPHNDRSNVVSNVCNVVSCSSVVSSVVSVVCSVVVDDDDPSVVSSVVSVPDDRPDCCVSVPPPPDRDNCSSVLLVVLCVPQLLVQLQVQLQDVVNVGDDHSSSSNNRHSNSNSSSVSSVVSSVVSVVVCVVVVSADPVRSVVSSVCSSVVPDD

pLDDT: mean 85.48, std 11.44, range [34.31, 96.62]

Radius of gyration: 22.89 Å; chains: 1; bounding box: 52×54×64 Å